Protein AF-A0A2D4G5D4-F1 (afdb_monomer_lite)

Radius of gyration: 73.38 Å; chains: 1; bounding box: 120×87×180 Å

Organism: Micrurus corallinus (NCBI:txid54390)

Foldseek 3Di:
DVVVVVVVVVVVVVVVVPLQQVVLCQAQVGSQPDDQVPTPSHGPPHADPVRHHRGHDPPGPHPHNVVVVVVVVVVVVVVVVVVVVVVVVVVVVVVVVVVVVVVVVVVVVVVVVVVVVVVVVVVVVVVVVVVVVVVVVVVQVPDPQNDPVSVVVVVVVVVPPPDPADPVRVVVVVVVVVVVVVVVVCPVVVVVVVVVVVVVVVVVVVVVVVVD

pLDDT: mean 86.68, std 10.84, range [51.28, 98.69]

Structure (mmCIF, N/CA/C/O backbone):
data_AF-A0A2D4G5D4-F1
#
_entry.id   AF-A0A2D4G5D4-F1
#
loop_
_atom_site.group_PDB
_atom_site.id
_atom_site.type_symbol
_atom_site.label_atom_id
_atom_site.label_alt_id
_atom_site.label_comp_id
_atom_site.label_asym_id
_atom_site.label_entity_id
_atom_site.label_seq_id
_atom_site.pdbx_PDB_ins_code
_atom_site.Cartn_x
_atom_site.Cartn_y
_atom_site.Cartn_z
_atom_site.occupancy
_atom_site.B_iso_or_equiv
_atom_site.auth_seq_id
_atom_site.auth_comp_id
_atom_site.auth_asym_id
_atom_site.auth_atom_id
_atom_site.pdbx_PDB_model_num
ATOM 1 N N . ALA A 1 1 ? 59.205 -3.766 -77.430 1.00 65.88 1 ALA A N 1
ATOM 2 C CA . ALA A 1 1 ? 58.739 -2.426 -77.004 1.00 65.88 1 ALA A CA 1
ATOM 3 C C . ALA A 1 1 ? 57.275 -2.145 -77.388 1.00 65.88 1 ALA A C 1
ATOM 5 O O . ALA A 1 1 ? 56.440 -2.067 -76.499 1.00 65.88 1 ALA A O 1
ATOM 6 N N . ALA A 1 2 ? 56.909 -2.080 -78.678 1.00 73.88 2 ALA A N 1
ATOM 7 C CA . ALA A 1 2 ? 55.562 -1.659 -79.115 1.00 73.88 2 ALA A CA 1
ATOM 8 C C . ALA A 1 2 ? 54.380 -2.520 -78.606 1.00 73.88 2 ALA A C 1
ATOM 10 O O . ALA A 1 2 ? 53.320 -1.985 -78.287 1.00 73.88 2 ALA A O 1
ATOM 11 N N . ALA A 1 3 ? 54.545 -3.842 -78.487 1.00 76.81 3 ALA A N 1
ATOM 12 C CA . ALA A 1 3 ? 53.500 -4.728 -77.956 1.00 76.81 3 ALA A CA 1
ATOM 13 C C . ALA A 1 3 ? 53.217 -4.495 -76.457 1.00 76.81 3 ALA A C 1
ATOM 15 O O . ALA A 1 3 ? 52.065 -4.543 -76.033 1.00 76.81 3 ALA A O 1
ATOM 16 N N . HIS A 1 4 ? 54.251 -4.165 -75.675 1.00 77.50 4 HIS A N 1
ATOM 17 C CA . HIS A 1 4 ? 54.110 -3.842 -74.251 1.00 77.50 4 HIS A CA 1
ATOM 18 C C . HIS A 1 4 ? 53.393 -2.496 -74.063 1.00 77.50 4 HIS A C 1
ATOM 20 O O . HIS A 1 4 ? 52.474 -2.405 -73.255 1.00 77.50 4 HIS A O 1
ATOM 26 N N . GLN A 1 5 ? 53.709 -1.496 -74.896 1.00 87.50 5 GLN A N 1
ATOM 27 C CA . GLN A 1 5 ? 53.005 -0.206 -74.924 1.00 87.50 5 GLN A CA 1
ATOM 28 C C . GLN A 1 5 ? 51.500 -0.376 -75.203 1.00 87.50 5 GLN A C 1
ATOM 30 O O . GLN A 1 5 ? 50.659 0.240 -74.555 1.00 87.50 5 GLN A O 1
ATOM 35 N N . ARG A 1 6 ? 51.141 -1.248 -76.157 1.00 85.69 6 ARG A N 1
ATOM 36 C CA . ARG A 1 6 ? 49.737 -1.547 -76.489 1.00 85.69 6 ARG A CA 1
ATOM 37 C C . ARG A 1 6 ? 49.006 -2.239 -75.338 1.00 85.69 6 ARG A C 1
ATOM 39 O O . ARG A 1 6 ? 47.849 -1.914 -75.085 1.00 85.69 6 ARG A O 1
ATOM 46 N N . SER A 1 7 ? 49.674 -3.158 -74.639 1.00 89.25 7 SER A N 1
ATOM 47 C CA . SER A 1 7 ? 49.110 -3.835 -73.466 1.00 89.25 7 SER A CA 1
ATOM 48 C C . SER A 1 7 ? 48.849 -2.857 -72.319 1.00 89.25 7 SER A C 1
ATOM 50 O O . SER A 1 7 ? 47.759 -2.865 -71.754 1.00 89.25 7 SER A O 1
ATOM 52 N N . LEU A 1 8 ? 49.802 -1.966 -72.026 1.00 88.00 8 LEU A N 1
ATOM 53 C CA . LEU A 1 8 ? 49.640 -0.923 -71.008 1.00 88.00 8 LEU A CA 1
ATOM 54 C C . LEU A 1 8 ? 48.495 0.032 -71.354 1.00 88.00 8 LEU A C 1
ATOM 56 O O . LEU A 1 8 ? 47.646 0.287 -70.509 1.00 88.00 8 LEU A O 1
ATOM 60 N N . ASN A 1 9 ? 48.389 0.465 -72.612 1.00 88.56 9 ASN A N 1
ATOM 61 C CA . ASN A 1 9 ? 47.279 1.312 -73.056 1.00 88.56 9 ASN A CA 1
ATOM 62 C C . ASN A 1 9 ? 45.913 0.614 -72.943 1.00 88.56 9 ASN A C 1
ATOM 64 O O . ASN A 1 9 ? 44.909 1.263 -72.662 1.00 88.56 9 ASN A O 1
ATOM 68 N N . ASN A 1 10 ? 45.849 -0.702 -73.166 1.00 89.12 10 ASN A N 1
ATOM 69 C CA . ASN A 1 10 ? 44.616 -1.474 -72.995 1.00 89.12 10 ASN A CA 1
ATOM 70 C C . ASN A 1 10 ? 44.231 -1.591 -71.511 1.00 89.12 10 ASN A C 1
ATOM 72 O O . ASN A 1 10 ? 43.066 -1.428 -71.161 1.00 89.12 10 ASN A O 1
ATOM 76 N N . ILE A 1 11 ? 45.210 -1.829 -70.634 1.00 84.81 11 ILE A N 1
ATOM 77 C CA . ILE A 1 11 ? 44.991 -1.867 -69.184 1.00 84.81 11 ILE A CA 1
ATOM 78 C C . ILE A 1 11 ? 44.553 -0.493 -68.677 1.00 84.81 11 ILE A C 1
ATOM 80 O O . ILE A 1 11 ? 43.547 -0.426 -67.983 1.00 84.81 11 ILE A O 1
ATOM 84 N N . GLN A 1 12 ? 45.220 0.588 -69.089 1.00 82.31 12 GLN A N 1
ATOM 85 C CA . GLN A 1 12 ? 44.845 1.954 -68.721 1.00 82.31 12 GLN A CA 1
ATOM 86 C C . GLN A 1 12 ? 43.391 2.246 -69.101 1.00 82.31 12 GLN A C 1
ATOM 88 O O . GLN A 1 12 ? 42.608 2.618 -68.242 1.00 82.31 12 GLN A O 1
ATOM 93 N N . ARG A 1 13 ? 42.972 1.938 -70.338 1.00 80.38 13 ARG A N 1
ATOM 94 C CA . ARG A 1 13 ? 41.569 2.111 -70.761 1.00 80.38 13 ARG A CA 1
ATOM 95 C C . ARG A 1 13 ? 40.581 1.283 -69.943 1.00 80.38 13 ARG A C 1
ATOM 97 O O . ARG A 1 13 ? 39.467 1.734 -69.704 1.00 80.38 13 ARG A O 1
ATOM 104 N N . LYS A 1 14 ? 40.952 0.062 -69.547 1.00 80.75 14 LYS A N 1
ATOM 105 C CA . LYS A 1 14 ? 40.109 -0.785 -68.690 1.00 80.75 14 LYS A CA 1
ATOM 106 C C . LYS A 1 14 ? 40.023 -0.239 -67.266 1.00 80.75 14 LYS A C 1
ATOM 108 O O . LYS A 1 14 ? 38.956 -0.322 -66.675 1.00 80.75 14 LYS A O 1
ATOM 113 N N . VAL A 1 15 ? 41.109 0.323 -66.741 1.00 76.19 15 VAL A N 1
ATOM 114 C CA . VAL A 1 15 ? 41.151 0.980 -65.428 1.00 76.19 15 VAL A CA 1
ATOM 115 C C . VAL A 1 15 ? 40.354 2.283 -65.453 1.00 76.19 15 VAL A C 1
ATOM 117 O O . VAL A 1 15 ? 39.517 2.478 -64.584 1.00 76.19 15 VAL A O 1
ATOM 120 N N . ASP A 1 16 ? 40.499 3.105 -66.490 1.00 70.06 16 ASP A N 1
ATOM 121 C CA . ASP A 1 16 ? 39.704 4.326 -66.679 1.00 70.06 16 ASP A CA 1
ATOM 122 C C . ASP A 1 16 ? 38.206 4.006 -66.864 1.00 70.06 16 ASP A C 1
ATOM 124 O O . ASP A 1 16 ? 37.331 4.780 -66.474 1.00 70.06 16 ASP A O 1
ATOM 128 N N . ALA A 1 17 ? 37.887 2.840 -67.443 1.00 70.62 17 ALA A N 1
ATOM 129 C CA . ALA A 1 17 ? 36.517 2.342 -67.555 1.00 70.62 17 ALA A CA 1
ATOM 130 C C . ALA A 1 17 ? 35.944 1.835 -66.217 1.00 70.62 17 ALA A C 1
ATOM 132 O O . ALA A 1 17 ? 34.720 1.812 -66.051 1.00 70.62 17 ALA A O 1
ATOM 133 N N . LEU A 1 18 ? 36.792 1.456 -65.251 1.00 71.00 18 LEU A N 1
ATOM 134 C CA . LEU A 1 18 ? 36.372 1.162 -63.882 1.00 71.00 18 LEU A CA 1
ATOM 135 C C . LEU A 1 18 ? 36.101 2.488 -63.166 1.00 71.00 18 LEU A C 1
ATOM 137 O O . LEU A 1 18 ? 36.974 3.084 -62.544 1.00 71.00 18 LEU A O 1
ATOM 141 N N . ARG A 1 19 ? 34.852 2.954 -63.239 1.00 69.50 19 ARG A N 1
ATOM 142 C CA . ARG A 1 19 ? 34.378 4.151 -62.527 1.00 69.50 19 ARG A CA 1
ATOM 143 C C . ARG A 1 19 ? 34.302 3.911 -61.014 1.00 69.50 19 ARG A C 1
ATOM 145 O O . ARG A 1 19 ? 33.223 3.714 -60.453 1.00 69.50 19 ARG A O 1
ATOM 152 N N . LEU A 1 20 ? 35.460 3.910 -60.354 1.00 77.50 20 LEU A N 1
ATOM 153 C CA . LEU A 1 20 ? 35.595 3.750 -58.902 1.00 77.50 20 LEU A CA 1
ATOM 154 C C . LEU A 1 20 ? 34.998 4.930 -58.125 1.00 77.50 20 LEU A C 1
ATOM 156 O O . LEU A 1 20 ? 34.580 4.747 -56.985 1.00 77.50 20 LEU A O 1
ATOM 160 N N . ASN A 1 21 ? 34.874 6.099 -58.756 1.00 83.94 21 ASN A N 1
ATOM 161 C CA . ASN A 1 21 ? 34.270 7.291 -58.166 1.00 83.94 21 ASN A CA 1
ATOM 162 C C . ASN A 1 21 ? 32.804 7.085 -57.742 1.00 83.94 21 ASN A C 1
ATOM 164 O O . ASN A 1 21 ? 32.414 7.452 -56.640 1.00 83.94 21 ASN A O 1
ATOM 168 N N . ASN A 1 22 ? 31.991 6.418 -58.566 1.00 87.12 22 ASN A N 1
ATOM 169 C CA . ASN A 1 22 ? 30.595 6.116 -58.238 1.00 87.12 22 ASN A CA 1
ATOM 170 C C . ASN A 1 22 ? 30.500 5.150 -57.046 1.00 87.12 22 ASN A C 1
ATOM 172 O O . ASN A 1 22 ? 29.671 5.320 -56.153 1.00 87.12 22 ASN A O 1
ATOM 176 N N . ILE A 1 23 ? 31.389 4.156 -57.008 1.00 87.88 23 ILE A N 1
ATOM 177 C CA . ILE A 1 23 ? 31.454 3.192 -55.908 1.00 87.88 23 ILE A CA 1
ATOM 178 C C . ILE A 1 23 ? 31.902 3.894 -54.619 1.00 87.88 23 ILE A C 1
ATOM 180 O O . ILE A 1 23 ? 31.247 3.731 -53.594 1.00 87.88 23 ILE A O 1
ATOM 184 N N . ASN A 1 24 ? 32.944 4.728 -54.665 1.00 89.75 24 ASN A N 1
ATOM 185 C CA . ASN A 1 24 ? 33.381 5.537 -53.523 1.00 89.75 24 ASN A CA 1
ATOM 186 C C . ASN A 1 24 ? 32.264 6.461 -53.025 1.00 89.75 24 ASN A C 1
ATOM 188 O O . ASN A 1 24 ? 31.994 6.495 -51.824 1.00 89.75 24 ASN A O 1
ATOM 192 N N . GLN A 1 25 ? 31.539 7.122 -53.929 1.00 91.31 25 GLN A N 1
ATOM 193 C CA . GLN A 1 25 ? 30.428 7.997 -53.560 1.00 91.31 25 GLN A CA 1
ATOM 194 C C . GLN A 1 25 ? 29.325 7.215 -52.843 1.00 91.31 25 GLN A C 1
ATOM 196 O O . GLN A 1 25 ? 28.797 7.667 -51.831 1.00 91.31 25 GLN A O 1
ATOM 201 N N . LYS A 1 26 ? 28.996 6.014 -53.332 1.00 92.56 26 LYS A N 1
ATOM 202 C CA . LYS A 1 26 ? 27.979 5.149 -52.719 1.00 92.56 26 LYS A CA 1
ATOM 203 C C . LYS A 1 26 ? 28.424 4.543 -51.391 1.00 92.56 26 LYS A C 1
ATOM 205 O O . LYS A 1 26 ? 27.576 4.339 -50.530 1.00 92.56 26 LYS A O 1
ATOM 210 N N . ILE A 1 27 ? 29.705 4.220 -51.219 1.00 93.19 27 ILE A N 1
ATOM 211 C CA . ILE A 1 27 ? 30.205 3.500 -50.038 1.00 93.19 27 ILE A CA 1
ATOM 212 C C . ILE A 1 27 ? 30.746 4.453 -48.973 1.00 93.19 27 ILE A C 1
ATOM 214 O O . ILE A 1 27 ? 30.324 4.364 -47.823 1.00 93.19 27 ILE A O 1
ATOM 218 N N . CYS A 1 28 ? 31.635 5.369 -49.346 1.00 93.12 28 CYS A N 1
ATOM 219 C CA . CYS A 1 28 ? 32.290 6.317 -48.446 1.00 93.12 28 CYS A CA 1
ATOM 220 C C . CYS A 1 28 ? 31.536 7.651 -48.354 1.00 93.12 28 CYS A C 1
ATOM 222 O O . CYS A 1 28 ? 31.548 8.277 -47.301 1.00 93.12 28 CYS A O 1
ATOM 224 N N . GLY A 1 29 ? 30.828 8.067 -49.411 1.00 93.38 29 GLY A N 1
ATOM 225 C CA . GLY A 1 29 ? 30.084 9.337 -49.441 1.00 93.38 29 GLY A CA 1
ATOM 226 C C . GLY A 1 29 ? 30.807 10.488 -50.144 1.00 93.38 29 GLY A C 1
ATOM 227 O O . GLY A 1 29 ? 30.309 11.609 -50.110 1.00 93.38 29 GLY A O 1
ATOM 228 N N . GLY A 1 30 ? 31.947 10.219 -50.786 1.00 90.38 30 GLY A N 1
ATOM 229 C CA . GLY A 1 30 ? 32.707 11.182 -51.587 1.00 90.38 30 GLY A CA 1
ATOM 230 C C . GLY A 1 30 ? 33.230 10.554 -52.878 1.00 90.38 30 GLY A C 1
ATOM 231 O O . GLY A 1 30 ? 33.263 9.328 -53.000 1.00 90.38 30 GLY A O 1
ATOM 232 N N . SER A 1 31 ? 33.630 11.389 -53.836 1.00 85.88 31 SER A N 1
ATOM 233 C CA . SER A 1 31 ? 34.104 10.935 -55.148 1.00 85.88 31 SER A CA 1
ATOM 234 C C . SER A 1 31 ? 35.405 10.123 -55.030 1.00 85.88 31 SER A C 1
ATOM 236 O O . SER A 1 31 ? 35.589 9.124 -55.730 1.00 85.88 31 SER A O 1
ATOM 238 N N . GLY A 1 32 ? 36.275 10.497 -54.083 1.00 81.88 32 GLY A N 1
ATOM 239 C CA . GLY A 1 32 ? 37.601 9.907 -53.913 1.00 81.88 32 GLY A CA 1
ATOM 240 C C . GLY A 1 32 ? 38.538 10.231 -55.079 1.00 81.88 32 GLY A C 1
ATOM 241 O O . GLY A 1 32 ? 39.478 9.475 -55.319 1.00 81.88 32 GLY A O 1
ATOM 242 N N . GLU A 1 33 ? 38.232 11.292 -55.831 1.00 81.75 33 GLU A N 1
ATOM 243 C CA . GLU A 1 33 ? 39.098 11.863 -56.867 1.00 81.75 33 GLU A CA 1
ATOM 244 C C . GLU A 1 33 ? 40.072 12.890 -56.269 1.00 81.75 33 GLU A C 1
ATOM 246 O O . GLU A 1 33 ? 41.129 13.145 -56.843 1.00 81.75 33 GLU A O 1
ATOM 251 N N . GLU A 1 34 ? 39.740 13.449 -55.103 1.00 84.31 34 GLU A N 1
ATOM 252 C CA . GLU A 1 34 ? 40.608 14.341 -54.343 1.00 84.31 34 GLU A CA 1
ATOM 253 C C . GLU A 1 34 ? 41.774 13.574 -53.692 1.00 84.31 34 GLU A C 1
ATOM 255 O O . GLU A 1 34 ? 41.693 12.370 -53.420 1.00 84.31 34 GLU A O 1
ATOM 260 N N . ALA A 1 35 ? 42.871 14.279 -53.393 1.00 85.62 35 ALA A N 1
ATOM 261 C CA . ALA A 1 35 ? 43.933 13.710 -52.571 1.00 85.62 35 ALA A CA 1
ATOM 262 C C . ALA A 1 35 ? 43.364 13.303 -51.201 1.00 85.62 35 ALA A C 1
ATOM 264 O O . ALA A 1 35 ? 42.515 13.994 -50.642 1.00 85.62 35 ALA A O 1
ATOM 265 N N . CYS A 1 36 ? 43.836 12.194 -50.628 1.00 85.44 36 CYS A N 1
ATOM 266 C CA . CYS A 1 36 ? 43.258 11.653 -49.390 1.00 85.44 36 CYS A CA 1
ATOM 267 C C . CYS A 1 36 ? 43.314 12.613 -48.190 1.00 85.44 36 CYS A C 1
ATOM 269 O O . CYS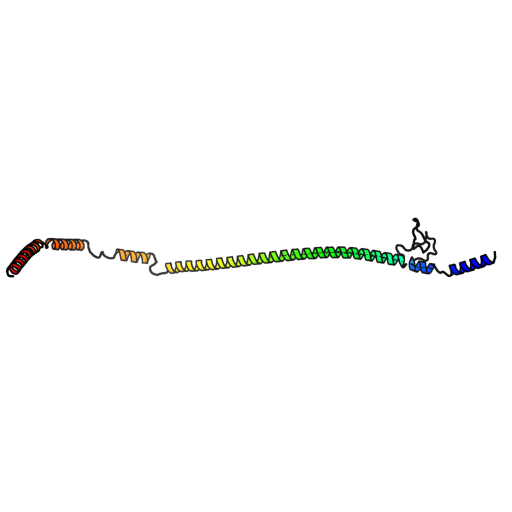 A 1 36 ? 42.511 12.476 -47.274 1.00 85.44 36 CYS A O 1
ATOM 271 N N . GLU A 1 37 ? 44.241 13.570 -48.208 1.00 84.00 37 GLU A N 1
ATOM 272 C CA . GLU A 1 37 ? 44.378 14.635 -47.208 1.00 84.00 37 GLU A CA 1
ATOM 273 C C . GLU A 1 37 ? 43.256 15.686 -47.316 1.00 84.00 37 GLU A C 1
ATOM 275 O O . GLU A 1 37 ? 42.871 16.288 -46.317 1.00 84.00 37 GLU A O 1
ATOM 280 N N . GLU A 1 38 ? 42.706 15.876 -48.517 1.00 84.31 38 GLU A N 1
ATOM 281 C CA . GLU A 1 38 ? 41.653 16.847 -48.841 1.00 84.31 38 GLU A CA 1
ATOM 282 C C . GLU A 1 38 ? 40.256 16.196 -48.881 1.00 84.31 38 GLU A C 1
ATOM 284 O O . GLU A 1 38 ? 39.238 16.858 -48.668 1.00 84.31 38 GLU A O 1
ATOM 289 N N . ALA A 1 39 ? 40.193 14.882 -49.120 1.00 87.75 39 ALA A N 1
ATOM 290 C CA . ALA A 1 39 ? 38.958 14.112 -49.195 1.00 87.75 39 ALA A CA 1
ATOM 291 C C . ALA A 1 39 ? 38.319 13.917 -47.805 1.00 87.75 39 ALA A C 1
ATOM 293 O O . ALA A 1 39 ? 38.641 12.979 -47.070 1.00 87.75 39 ALA A O 1
ATOM 294 N N . SER A 1 40 ? 37.331 14.750 -47.464 1.00 88.75 40 SER A N 1
ATOM 295 C CA . SER A 1 40 ? 36.615 14.697 -46.174 1.00 88.75 40 SER A CA 1
ATOM 296 C C . SER A 1 40 ? 36.016 13.320 -45.853 1.00 88.75 40 SER A C 1
ATOM 298 O O . SER A 1 40 ? 36.112 12.856 -44.719 1.00 88.75 40 SER A O 1
ATOM 300 N N . CYS A 1 41 ? 35.464 12.638 -46.861 1.00 92.06 41 CYS A N 1
ATOM 301 C CA . CYS A 1 41 ? 34.913 11.284 -46.749 1.00 92.06 41 CYS A CA 1
ATOM 302 C C . CYS A 1 41 ? 35.886 10.179 -47.190 1.00 92.06 41 CYS A C 1
ATOM 304 O O . CYS A 1 41 ? 35.495 9.012 -47.235 1.00 92.06 41 CYS A O 1
ATOM 306 N N . GLY A 1 42 ? 37.126 10.518 -47.545 1.00 91.19 42 GLY A N 1
ATOM 307 C CA . GLY A 1 42 ? 38.124 9.562 -48.016 1.00 91.19 42 GLY A CA 1
ATOM 308 C C . GLY A 1 42 ? 37.703 8.786 -49.269 1.00 91.19 42 GLY A C 1
ATOM 309 O O . GLY A 1 42 ? 37.021 9.305 -50.152 1.00 91.19 42 GLY A O 1
ATOM 310 N N . GLY A 1 43 ? 38.117 7.521 -49.351 1.00 88.19 43 GLY A N 1
ATOM 311 C CA . GLY A 1 43 ? 37.894 6.664 -50.516 1.00 88.19 43 GLY A CA 1
ATOM 312 C C . GLY A 1 43 ? 38.500 5.269 -50.349 1.00 88.19 43 GLY A C 1
ATOM 313 O O . GLY A 1 43 ? 39.235 5.006 -49.400 1.00 88.19 43 GLY A O 1
ATOM 314 N N . ALA A 1 44 ? 38.226 4.355 -51.285 1.00 81.75 44 ALA A N 1
ATOM 315 C CA . ALA A 1 44 ? 38.635 2.947 -51.183 1.00 81.75 44 ALA A CA 1
ATOM 316 C C . ALA A 1 44 ? 40.148 2.715 -50.967 1.00 81.75 44 ALA A C 1
ATOM 318 O O . ALA A 1 44 ? 40.529 1.709 -50.358 1.00 81.75 44 ALA A O 1
ATOM 319 N N . SER A 1 45 ? 40.988 3.639 -51.448 1.00 79.81 45 SER A N 1
ATOM 320 C CA . SER A 1 45 ? 42.453 3.594 -51.331 1.00 79.81 45 SER A CA 1
ATOM 321 C C . SER A 1 45 ? 43.019 4.568 -50.295 1.00 79.81 45 SER A C 1
ATOM 323 O O . SER A 1 45 ? 44.232 4.585 -50.090 1.00 79.81 45 SER A O 1
ATOM 325 N N . CYS A 1 46 ? 42.175 5.374 -49.648 1.00 88.00 46 CYS A N 1
ATOM 326 C CA . CYS A 1 46 ? 42.643 6.373 -48.703 1.00 88.00 46 CYS A CA 1
ATOM 327 C C . CYS A 1 46 ? 42.974 5.768 -47.351 1.00 88.00 46 CYS A C 1
ATOM 329 O O . CYS A 1 46 ? 42.312 4.846 -46.866 1.00 88.00 46 CYS A O 1
ATOM 331 N N . LYS A 1 47 ? 44.021 6.319 -46.744 1.00 88.56 47 LYS A N 1
ATOM 332 C CA . LYS A 1 47 ? 44.426 6.018 -45.382 1.00 88.56 47 LYS A CA 1
ATOM 333 C C . LYS A 1 47 ? 44.559 7.308 -44.594 1.00 88.56 47 LYS A C 1
ATOM 335 O O . LYS A 1 47 ? 44.951 8.324 -45.159 1.00 88.56 47 LYS A O 1
ATOM 340 N N . ASP A 1 48 ? 44.223 7.247 -43.318 1.00 84.12 48 ASP A N 1
ATOM 341 C CA . ASP A 1 48 ? 44.471 8.336 -42.386 1.00 84.12 48 ASP A CA 1
ATOM 342 C C . ASP A 1 48 ? 45.951 8.383 -41.962 1.00 84.12 48 ASP A C 1
ATOM 344 O O . ASP A 1 48 ? 46.771 7.543 -42.348 1.00 84.12 48 ASP A O 1
ATOM 348 N N . SER A 1 49 ? 46.294 9.368 -41.132 1.00 83.00 49 SER A N 1
ATOM 349 C CA . SER A 1 49 ? 47.641 9.558 -40.583 1.00 83.00 49 SER A CA 1
ATOM 350 C C . SER A 1 49 ? 48.134 8.395 -39.711 1.00 83.00 49 SER A C 1
ATOM 352 O O . SER A 1 49 ? 49.336 8.277 -39.479 1.00 83.00 49 SER A O 1
ATOM 354 N N . SER A 1 50 ? 47.238 7.512 -39.257 1.00 86.06 50 SER A N 1
ATOM 355 C CA . SER A 1 50 ? 47.572 6.282 -38.528 1.00 86.06 50 SER A CA 1
ATOM 356 C C . SER A 1 50 ? 47.742 5.064 -39.448 1.00 86.06 50 SER A C 1
ATOM 358 O O . SER A 1 50 ? 48.045 3.964 -38.985 1.00 86.06 50 SER A O 1
ATOM 360 N N . GLY A 1 51 ? 47.566 5.244 -40.761 1.00 86.06 51 GLY A N 1
ATOM 361 C CA . GLY A 1 51 ? 47.652 4.187 -41.763 1.00 86.06 51 GLY A CA 1
ATOM 362 C C . GLY A 1 51 ? 46.399 3.308 -41.859 1.00 86.06 51 GLY A C 1
ATOM 363 O O . GLY A 1 51 ? 46.419 2.313 -42.597 1.00 86.06 51 GLY A O 1
ATOM 364 N N . GLN A 1 52 ? 45.318 3.654 -41.153 1.00 87.81 52 GLN A N 1
ATOM 365 C CA . GLN A 1 52 ? 44.030 2.961 -41.225 1.00 87.81 52 GLN A CA 1
ATOM 366 C C . GLN A 1 52 ? 43.225 3.453 -42.423 1.00 87.81 52 GLN A C 1
ATOM 368 O O . GLN A 1 52 ? 43.406 4.575 -42.877 1.00 87.81 52 GLN A O 1
ATOM 373 N N . ARG A 1 53 ? 42.343 2.609 -42.972 1.00 89.00 53 ARG A N 1
ATOM 374 C CA . ARG A 1 53 ? 41.523 2.995 -44.131 1.00 89.00 53 ARG A CA 1
ATOM 375 C C . ARG A 1 53 ? 40.591 4.154 -43.767 1.00 89.00 53 ARG A C 1
ATOM 377 O O . ARG A 1 53 ? 39.803 4.024 -42.837 1.00 89.00 53 ARG A O 1
ATOM 384 N N . HIS A 1 54 ? 40.627 5.222 -44.560 1.00 90.75 54 HIS A N 1
ATOM 385 C CA . HIS A 1 54 ? 39.760 6.391 -44.415 1.00 90.75 54 HIS A CA 1
ATOM 386 C C . HIS A 1 54 ? 38.640 6.348 -45.460 1.00 90.75 54 HIS A C 1
ATOM 388 O O . HIS A 1 54 ? 38.882 6.537 -46.652 1.00 90.75 54 HIS A O 1
ATOM 394 N N . CYS A 1 55 ? 37.422 6.036 -45.020 1.00 92.25 55 CYS A N 1
ATOM 395 C CA . CYS A 1 55 ? 36.227 5.943 -45.860 1.00 92.25 55 CYS A CA 1
ATOM 396 C C . CYS A 1 55 ? 34.987 6.255 -45.012 1.00 92.25 55 CYS A C 1
ATOM 398 O O . CYS A 1 55 ? 34.597 5.476 -44.142 1.00 92.25 55 CYS A O 1
ATOM 400 N N . GLY A 1 56 ? 34.361 7.396 -45.279 1.00 91.56 56 GLY A N 1
ATOM 401 C CA . GLY A 1 56 ? 33.287 7.963 -44.476 1.00 91.56 56 GLY A CA 1
ATOM 402 C C . GLY A 1 56 ? 33.788 8.954 -43.430 1.00 91.56 56 GLY A C 1
ATOM 403 O O . GLY A 1 56 ? 34.871 9.517 -43.544 1.00 91.56 56 GLY A O 1
ATOM 404 N N . GLY A 1 57 ? 32.952 9.196 -42.426 1.00 87.94 57 GLY A N 1
ATOM 405 C CA . GLY A 1 57 ? 33.177 10.210 -41.402 1.00 87.94 57 GLY A CA 1
ATOM 406 C C . GLY A 1 57 ? 31.903 11.002 -41.099 1.00 87.94 57 GLY A C 1
ATOM 407 O O . GLY A 1 57 ? 30.854 10.762 -41.713 1.00 87.94 57 GLY A O 1
ATOM 408 N N . PRO A 1 58 ? 31.957 11.936 -40.135 1.00 88.38 58 PRO A N 1
ATOM 409 C CA . PRO A 1 58 ? 30.840 12.822 -39.834 1.00 88.38 58 PRO A CA 1
ATOM 410 C C . PRO A 1 58 ? 30.396 13.601 -41.081 1.00 88.38 58 PRO A C 1
ATOM 412 O O . PRO A 1 58 ? 31.205 14.240 -41.742 1.00 88.38 58 PRO A O 1
ATOM 415 N N . GLY A 1 59 ? 29.102 13.551 -41.405 1.00 90.19 59 GLY A N 1
ATOM 416 C CA . GLY A 1 59 ? 28.527 14.262 -42.557 1.00 90.19 59 GLY A CA 1
ATOM 417 C C . GLY A 1 59 ? 28.559 13.497 -43.886 1.00 90.19 59 GLY A C 1
ATOM 418 O O . GLY A 1 59 ? 27.893 13.912 -44.830 1.00 90.19 59 GLY A O 1
ATOM 419 N N . CYS A 1 60 ? 29.244 12.355 -43.958 1.00 94.12 60 CYS A N 1
ATOM 420 C CA . CYS A 1 60 ? 29.282 11.525 -45.159 1.00 94.12 60 CYS A CA 1
ATOM 421 C C . CYS A 1 60 ? 28.010 10.678 -45.312 1.00 94.12 60 CYS A C 1
ATOM 423 O O . CYS A 1 60 ? 27.532 10.063 -44.357 1.00 94.12 60 CYS A O 1
ATOM 425 N N . THR A 1 61 ? 27.480 10.603 -46.532 1.00 95.00 61 THR A N 1
ATOM 426 C CA . THR A 1 61 ? 26.210 9.923 -46.861 1.00 95.00 61 THR A CA 1
ATOM 427 C C . THR A 1 61 ? 26.403 8.581 -47.571 1.00 95.00 61 THR A C 1
ATOM 429 O O . THR A 1 61 ? 25.470 8.035 -48.157 1.00 95.00 61 THR A O 1
ATOM 432 N N . GLY A 1 62 ? 27.621 8.035 -47.528 1.00 94.31 62 GLY A N 1
ATOM 433 C CA . GLY A 1 62 ? 27.913 6.702 -48.042 1.00 94.31 62 GLY A CA 1
ATOM 434 C C . GLY A 1 62 ? 27.302 5.594 -47.180 1.00 94.31 62 GLY A C 1
ATOM 435 O O . GLY A 1 62 ? 27.023 5.780 -45.994 1.00 94.31 62 GLY A O 1
ATOM 436 N N . ALA A 1 63 ? 27.143 4.409 -47.764 1.00 95.75 63 ALA A N 1
ATOM 437 C CA . ALA A 1 63 ? 26.597 3.238 -47.090 1.00 95.75 63 ALA A CA 1
ATOM 438 C C . ALA A 1 63 ? 27.363 2.887 -45.803 1.00 95.75 63 ALA A C 1
ATOM 440 O O . ALA A 1 63 ? 26.737 2.618 -44.783 1.00 95.75 63 ALA A O 1
ATOM 441 N N . LEU A 1 64 ? 28.702 2.947 -45.813 1.00 93.56 64 LEU A N 1
ATOM 442 C CA . LEU A 1 64 ? 29.523 2.604 -44.650 1.00 93.56 64 LEU A CA 1
ATOM 443 C C . LEU A 1 64 ? 29.289 3.546 -43.449 1.00 93.56 64 LEU A C 1
ATOM 445 O O . LEU A 1 64 ? 28.889 3.046 -42.392 1.00 93.56 64 LEU A O 1
ATOM 449 N N . PRO A 1 65 ? 29.480 4.881 -43.556 1.00 93.56 65 PRO A N 1
ATOM 450 C CA . PRO A 1 65 ? 29.242 5.783 -42.428 1.00 93.56 65 PRO A CA 1
ATOM 451 C C . PRO A 1 65 ? 27.778 5.783 -41.970 1.00 93.56 65 PRO A C 1
ATOM 453 O O . PRO A 1 65 ? 27.516 5.874 -40.770 1.00 93.56 65 PRO A O 1
ATOM 456 N N . MET A 1 66 ? 26.815 5.622 -42.887 1.00 96.19 66 MET A N 1
ATOM 457 C CA . MET A 1 66 ? 25.399 5.524 -42.523 1.00 96.19 66 MET A CA 1
ATOM 458 C C . MET A 1 66 ? 25.082 4.248 -41.735 1.00 96.19 66 MET A C 1
ATOM 460 O O . MET A 1 66 ? 24.404 4.329 -40.710 1.00 96.19 66 MET A O 1
ATOM 464 N N . SER A 1 67 ? 25.585 3.086 -42.162 1.00 96.12 67 SER A N 1
ATOM 465 C CA . SER A 1 67 ? 25.390 1.820 -41.445 1.00 96.12 67 SER A CA 1
ATOM 466 C C . SER A 1 67 ? 26.046 1.835 -40.065 1.00 96.12 67 SER A C 1
ATOM 468 O O . SER A 1 67 ? 25.430 1.386 -39.102 1.00 96.12 67 SER A O 1
ATOM 470 N N . LEU A 1 68 ? 27.250 2.402 -39.938 1.00 94.00 68 LEU A N 1
ATOM 471 C CA . LEU A 1 68 ? 27.921 2.553 -38.642 1.00 94.00 68 LEU A CA 1
ATOM 472 C C . LEU A 1 68 ? 27.146 3.485 -37.705 1.00 94.00 68 LEU A C 1
ATOM 474 O O . LEU A 1 68 ? 26.948 3.154 -36.536 1.00 94.00 68 LEU A O 1
ATOM 478 N N . LYS A 1 69 ? 26.645 4.615 -38.220 1.00 95.25 69 LYS A N 1
ATOM 479 C CA . LYS A 1 69 ? 25.788 5.524 -37.449 1.00 95.25 69 LYS A CA 1
ATOM 480 C C . LYS A 1 69 ? 24.515 4.821 -36.979 1.00 95.25 69 LYS A C 1
ATOM 482 O O . LYS A 1 69 ? 24.168 4.931 -35.808 1.00 95.25 69 LYS A O 1
ATOM 487 N N . ALA A 1 70 ? 23.845 4.084 -37.867 1.00 96.81 70 ALA A N 1
ATOM 488 C CA . ALA A 1 70 ? 22.636 3.336 -37.532 1.00 96.81 70 ALA A CA 1
ATOM 489 C C . ALA A 1 70 ? 22.901 2.260 -36.467 1.00 96.81 70 ALA A C 1
ATOM 491 O O . ALA A 1 70 ? 22.129 2.151 -35.517 1.00 96.81 70 ALA A O 1
ATOM 492 N N . LEU A 1 71 ? 24.009 1.519 -36.580 1.00 96.94 71 LEU A N 1
ATOM 493 C CA . LEU A 1 71 ? 24.419 0.520 -35.592 1.00 96.94 71 LEU A CA 1
ATOM 494 C C . LEU A 1 71 ? 24.669 1.154 -34.220 1.00 96.94 71 LEU A C 1
ATOM 496 O O . LEU A 1 71 ? 24.113 0.693 -33.226 1.00 96.94 71 LEU A O 1
ATOM 500 N N . HIS A 1 72 ? 25.450 2.234 -34.167 1.00 96.50 72 HIS A N 1
ATOM 501 C CA . HIS A 1 72 ? 25.737 2.935 -32.917 1.00 96.50 72 HIS A CA 1
ATOM 502 C C . HIS A 1 72 ? 24.460 3.506 -32.279 1.00 96.50 72 HIS A C 1
ATOM 504 O O . HIS A 1 72 ? 24.244 3.373 -31.075 1.00 96.50 72 HIS A O 1
ATOM 510 N N . SER A 1 73 ? 23.567 4.093 -33.084 1.00 97.69 73 SER A N 1
ATOM 511 C CA . SER A 1 73 ? 22.257 4.547 -32.61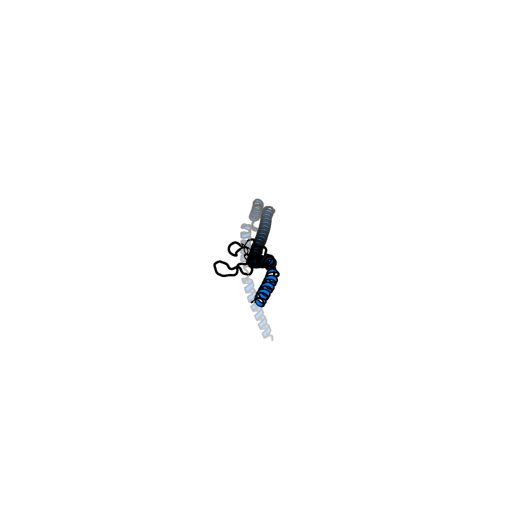1 1.00 97.69 73 SER A CA 1
ATOM 512 C C . SER A 1 73 ? 21.410 3.396 -32.062 1.00 97.69 73 SER A C 1
ATOM 514 O O . SER A 1 73 ? 20.828 3.544 -30.991 1.00 97.69 73 SER A O 1
ATOM 516 N N . ALA A 1 74 ? 21.364 2.250 -32.747 1.00 98.38 74 ALA A N 1
ATOM 517 C CA . ALA A 1 74 ? 20.619 1.079 -32.289 1.00 98.38 74 ALA A CA 1
ATOM 518 C C . ALA A 1 74 ? 21.174 0.522 -30.968 1.00 98.38 74 ALA A C 1
ATOM 520 O O . ALA A 1 74 ? 20.399 0.183 -30.074 1.00 98.38 74 ALA A O 1
ATOM 521 N N . GLN A 1 75 ? 22.499 0.477 -30.812 1.00 98.31 75 GLN A N 1
ATOM 522 C CA . GLN A 1 75 ? 23.154 0.051 -29.572 1.00 98.31 75 GLN A CA 1
ATOM 523 C C . GLN A 1 75 ? 22.834 0.994 -28.407 1.00 98.31 75 GLN A C 1
ATOM 525 O O . GLN A 1 75 ? 22.441 0.528 -27.340 1.00 98.31 75 GLN A O 1
ATOM 530 N N . ASN A 1 76 ? 22.922 2.309 -28.627 1.00 98.31 76 ASN A N 1
ATOM 531 C CA . ASN A 1 76 ? 22.595 3.303 -27.605 1.00 98.31 76 ASN A CA 1
ATOM 532 C C . ASN A 1 76 ? 21.120 3.205 -27.173 1.00 98.31 76 ASN A C 1
ATOM 534 O O . ASN A 1 76 ? 20.823 3.139 -25.984 1.00 98.31 76 ASN A O 1
ATOM 538 N N . ILE A 1 77 ? 20.193 3.107 -28.134 1.00 98.25 77 ILE A N 1
ATOM 539 C CA . ILE A 1 77 ? 18.762 2.929 -27.838 1.00 98.25 77 ILE A CA 1
ATOM 540 C C . ILE A 1 77 ? 18.519 1.625 -27.072 1.00 98.25 77 ILE A C 1
ATOM 542 O O . ILE A 1 77 ? 17.742 1.617 -26.123 1.00 98.25 77 ILE A O 1
ATOM 546 N N . SER A 1 78 ? 19.194 0.535 -27.443 1.00 98.12 78 SER A N 1
ATOM 547 C CA . SER A 1 78 ? 19.049 -0.753 -26.752 1.00 98.12 78 SER A CA 1
ATOM 548 C C . SER A 1 78 ? 19.488 -0.657 -25.289 1.00 98.12 78 SER A C 1
ATOM 550 O O . SER A 1 78 ? 18.768 -1.110 -24.403 1.00 98.12 78 SER A O 1
ATOM 552 N N . GLN A 1 79 ? 20.618 0.003 -25.020 1.00 98.19 79 GLN A N 1
ATOM 553 C CA . GLN A 1 79 ? 21.114 0.214 -23.659 1.00 98.19 79 GLN A CA 1
ATOM 554 C C . GLN A 1 79 ? 20.195 1.135 -22.837 1.00 98.19 79 GLN A C 1
ATOM 556 O O . GLN A 1 79 ? 19.950 0.893 -21.650 1.00 98.19 79 GLN A O 1
ATOM 561 N N . GLN A 1 80 ? 19.651 2.184 -23.462 1.00 98.19 80 GLN A N 1
ATOM 562 C CA . GLN A 1 80 ? 18.662 3.052 -22.824 1.00 98.19 80 GLN A CA 1
ATOM 563 C C . GLN A 1 80 ? 17.383 2.283 -22.488 1.00 98.19 80 GLN A C 1
ATOM 565 O O . GLN A 1 80 ? 16.881 2.409 -21.374 1.00 98.19 80 GLN A O 1
ATOM 570 N N . LEU A 1 81 ? 16.894 1.444 -23.405 1.00 98.50 81 LEU A N 1
ATOM 571 C CA . LEU A 1 81 ? 15.698 0.634 -23.194 1.00 98.50 81 LEU A CA 1
ATOM 572 C C . LEU A 1 81 ? 15.881 -0.359 -22.043 1.00 98.50 81 LEU A C 1
ATOM 574 O O . LEU A 1 81 ? 14.991 -0.483 -21.206 1.00 98.50 81 LEU A O 1
ATOM 578 N N . GLU A 1 82 ? 17.036 -1.020 -21.960 1.00 98.25 82 GLU A N 1
ATOM 579 C CA . GLU A 1 82 ? 17.374 -1.910 -20.844 1.00 98.25 82 GLU A CA 1
ATOM 580 C C . GLU A 1 82 ? 17.387 -1.153 -19.507 1.00 98.25 82 GLU A C 1
ATOM 582 O O . GLU A 1 82 ? 16.792 -1.590 -18.519 1.00 98.25 82 GLU A O 1
ATOM 587 N N . THR A 1 83 ? 17.987 0.039 -19.488 1.00 98.19 83 THR A N 1
ATOM 588 C CA . THR A 1 83 ? 18.000 0.903 -18.300 1.00 98.19 83 THR A CA 1
ATOM 589 C C . THR A 1 83 ? 16.582 1.299 -17.884 1.00 98.19 83 THR A C 1
ATOM 591 O O . THR A 1 83 ? 16.223 1.184 -16.711 1.00 98.19 83 THR A O 1
ATOM 594 N N . THR A 1 84 ? 15.746 1.720 -18.836 1.00 98.25 84 THR A N 1
ATOM 595 C CA . THR A 1 84 ? 14.347 2.081 -18.581 1.00 98.25 84 THR A CA 1
ATOM 596 C C . THR A 1 84 ? 13.523 0.881 -18.114 1.00 98.25 84 THR A C 1
ATOM 598 O O . THR A 1 84 ? 12.707 1.027 -17.205 1.00 98.25 84 THR A O 1
ATOM 601 N N . ALA A 1 85 ? 13.753 -0.314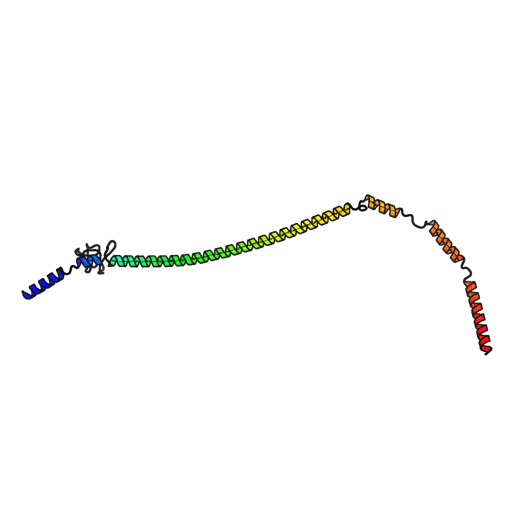 -18.661 1.00 98.06 85 ALA A N 1
ATOM 602 C CA . ALA A 1 85 ? 13.081 -1.534 -18.218 1.00 98.06 85 ALA A CA 1
ATOM 603 C C . ALA A 1 85 ? 13.408 -1.860 -16.749 1.00 98.06 85 ALA A C 1
ATOM 605 O O . ALA A 1 85 ? 12.506 -2.146 -15.960 1.00 98.06 85 ALA A O 1
ATOM 606 N N . ASN A 1 86 ? 14.675 -1.720 -16.347 1.00 98.00 86 ASN A N 1
ATOM 607 C CA . ASN A 1 86 ? 15.103 -1.913 -14.958 1.00 98.00 86 ASN A CA 1
ATOM 608 C C . ASN A 1 86 ? 14.496 -0.866 -14.005 1.00 98.00 86 ASN A C 1
ATOM 610 O O . ASN A 1 86 ? 14.073 -1.184 -12.887 1.00 98.00 86 ASN A O 1
ATOM 614 N N . GLN A 1 87 ? 14.398 0.390 -14.450 1.00 98.06 87 GLN A N 1
ATOM 615 C CA . GLN A 1 87 ? 13.709 1.443 -13.699 1.00 98.06 87 GLN A CA 1
ATOM 616 C C . GLN A 1 87 ? 12.215 1.140 -13.542 1.00 98.06 87 GLN A C 1
ATOM 618 O O . GLN A 1 87 ? 11.678 1.288 -12.445 1.00 98.06 87 GLN A O 1
ATOM 623 N N . LEU A 1 88 ? 11.552 0.664 -14.600 1.00 98.38 88 LEU A N 1
ATOM 624 C CA . LEU A 1 88 ? 10.140 0.288 -14.553 1.00 98.38 88 LEU A CA 1
ATOM 625 C C . LEU A 1 88 ? 9.896 -0.859 -13.565 1.00 98.38 88 LEU A C 1
ATOM 627 O O . LEU A 1 88 ? 8.974 -0.769 -12.758 1.00 98.38 88 LEU A O 1
ATOM 631 N N . ALA A 1 89 ? 10.751 -1.886 -13.557 1.00 97.69 89 ALA A N 1
ATOM 632 C CA . ALA A 1 89 ? 10.671 -2.971 -12.577 1.00 97.69 89 ALA A CA 1
ATOM 633 C C . ALA A 1 89 ? 10.788 -2.450 -11.130 1.00 97.69 89 ALA A C 1
ATOM 635 O O . ALA A 1 89 ? 10.037 -2.860 -10.245 1.00 97.69 89 ALA A O 1
ATOM 636 N N . THR A 1 90 ? 11.673 -1.476 -10.898 1.00 97.94 90 THR A N 1
ATOM 637 C CA . THR A 1 90 ? 11.805 -0.815 -9.589 1.00 97.94 90 THR A CA 1
ATOM 638 C C . THR A 1 90 ? 10.538 -0.045 -9.209 1.00 97.94 90 THR A C 1
ATOM 640 O O . THR A 1 90 ? 10.106 -0.096 -8.058 1.00 97.94 90 THR A O 1
ATOM 643 N N . ILE A 1 91 ? 9.923 0.661 -10.163 1.00 98.19 91 ILE A N 1
ATOM 644 C CA . ILE A 1 91 ? 8.669 1.393 -9.940 1.00 98.19 91 ILE A CA 1
ATOM 645 C C . ILE A 1 91 ? 7.536 0.425 -9.594 1.00 98.19 91 ILE A C 1
ATOM 647 O O . ILE A 1 91 ? 6.815 0.682 -8.636 1.00 98.19 91 ILE A O 1
ATOM 651 N N . VAL A 1 92 ? 7.406 -0.694 -10.311 1.00 98.31 92 VAL A N 1
ATOM 652 C CA . VAL A 1 92 ? 6.388 -1.720 -10.024 1.00 98.31 92 VAL A CA 1
ATOM 653 C C . VAL A 1 92 ? 6.512 -2.225 -8.585 1.00 98.31 92 VAL A C 1
ATOM 655 O O . VAL A 1 92 ? 5.514 -2.263 -7.868 1.00 98.31 92 VAL A O 1
ATOM 658 N N . ASN A 1 93 ? 7.731 -2.514 -8.122 1.00 98.06 93 ASN A N 1
ATOM 659 C CA . ASN A 1 93 ? 7.961 -2.942 -6.739 1.00 98.06 93 ASN A CA 1
ATOM 660 C C . ASN A 1 93 ? 7.547 -1.869 -5.719 1.00 98.06 93 ASN A C 1
ATOM 662 O O . ASN A 1 93 ? 6.878 -2.180 -4.735 1.00 98.06 93 ASN A O 1
ATOM 666 N N . LYS A 1 94 ? 7.882 -0.598 -5.971 1.00 98.19 94 LYS A N 1
ATOM 667 C CA . LYS A 1 94 ? 7.476 0.517 -5.098 1.00 98.19 94 LYS A CA 1
ATOM 668 C C . LYS A 1 94 ? 5.963 0.727 -5.080 1.00 98.19 94 LYS A C 1
ATOM 670 O O . LYS A 1 94 ? 5.397 1.014 -4.032 1.00 98.19 94 LYS A O 1
ATOM 675 N N . VAL A 1 95 ? 5.294 0.583 -6.224 1.00 98.56 95 VAL A N 1
ATOM 676 C CA . VAL A 1 95 ? 3.829 0.676 -6.303 1.00 98.56 95 VAL A CA 1
ATOM 677 C C . VAL A 1 95 ? 3.179 -0.448 -5.496 1.00 98.56 95 VAL A C 1
ATOM 679 O O . VAL A 1 95 ? 2.217 -0.188 -4.776 1.00 98.56 95 VAL A O 1
ATOM 682 N N . GLN A 1 96 ? 3.729 -1.664 -5.545 1.00 98.38 96 GLN A N 1
ATOM 683 C CA . GLN A 1 96 ? 3.241 -2.780 -4.736 1.00 98.38 96 GLN A CA 1
ATOM 684 C C . GLN A 1 96 ? 3.413 -2.527 -3.231 1.00 98.38 96 GLN A C 1
ATOM 686 O O . GLN A 1 96 ? 2.508 -2.811 -2.449 1.00 98.38 96 GLN A O 1
ATOM 691 N N . GLU A 1 97 ? 4.545 -1.955 -2.818 1.00 98.38 97 GLU A N 1
ATOM 692 C CA . GLU A 1 97 ? 4.785 -1.563 -1.424 1.00 98.38 97 GLU A CA 1
ATOM 693 C C . GLU A 1 97 ? 3.767 -0.515 -0.950 1.00 98.38 97 GLU A C 1
ATOM 695 O O . GLU A 1 97 ? 3.141 -0.682 0.097 1.00 98.38 97 GLU A O 1
ATOM 700 N N . VAL A 1 98 ? 3.522 0.522 -1.758 1.00 98.50 98 VAL A N 1
ATOM 701 C CA . VAL A 1 98 ? 2.506 1.546 -1.467 1.00 98.50 98 VAL A CA 1
ATOM 702 C C . VAL A 1 98 ? 1.105 0.937 -1.387 1.00 98.50 98 VAL A C 1
ATOM 704 O O . VAL A 1 98 ? 0.330 1.313 -0.509 1.00 98.50 98 VAL A O 1
ATOM 707 N N . GLN A 1 99 ? 0.772 -0.016 -2.261 1.00 98.44 99 GLN A N 1
ATOM 708 C CA . GLN A 1 99 ? -0.511 -0.717 -2.211 1.00 98.44 99 GLN A CA 1
ATOM 709 C C . GLN A 1 99 ? -0.684 -1.484 -0.893 1.00 98.44 99 GLN A C 1
ATOM 711 O O . GLN A 1 99 ? -1.756 -1.414 -0.290 1.00 98.44 99 GLN A O 1
ATOM 716 N N . ASN A 1 100 ? 0.359 -2.177 -0.431 1.00 98.56 100 ASN A N 1
ATOM 717 C CA . ASN A 1 100 ? 0.324 -2.916 0.831 1.00 98.56 100 ASN A CA 1
ATOM 718 C C . ASN A 1 100 ? 0.138 -1.962 2.020 1.00 98.56 100 ASN A C 1
ATOM 720 O O . ASN A 1 100 ? -0.764 -2.164 2.827 1.00 98.56 100 ASN A O 1
ATOM 724 N N . LEU A 1 101 ? 0.900 -0.863 2.067 1.00 98.62 101 LEU A N 1
ATOM 725 C CA . LEU A 1 101 ? 0.762 0.161 3.110 1.00 98.62 101 LEU A CA 1
ATOM 726 C C . LEU A 1 101 ? -0.639 0.789 3.130 1.00 98.62 101 LEU A C 1
ATOM 728 O O . LEU A 1 101 ? -1.214 1.005 4.196 1.00 98.62 101 LEU A O 1
ATOM 732 N N . ALA A 1 102 ? -1.214 1.066 1.958 1.00 98.56 102 ALA A N 1
ATOM 733 C CA . ALA A 1 102 ? -2.573 1.589 1.855 1.00 98.56 102 ALA A CA 1
ATOM 734 C C . ALA A 1 102 ? -3.619 0.578 2.354 1.00 98.56 102 ALA A C 1
ATOM 736 O O . ALA A 1 102 ? -4.598 0.967 2.998 1.00 98.56 102 ALA A O 1
ATOM 737 N N . GLN A 1 103 ? -3.416 -0.714 2.085 1.00 98.56 103 GLN A N 1
ATOM 738 C CA . GLN A 1 103 ? -4.296 -1.772 2.571 1.00 98.56 103 GLN A CA 1
ATOM 739 C C . GLN A 1 103 ? -4.204 -1.932 4.095 1.00 98.56 103 GLN A C 1
ATOM 741 O O . GLN A 1 103 ? -5.241 -2.053 4.748 1.00 98.56 103 GLN A O 1
ATOM 746 N N . ASP A 1 104 ? -3.004 -1.860 4.667 1.00 98.56 104 ASP A N 1
ATOM 747 C CA . ASP A 1 104 ? -2.801 -1.910 6.118 1.00 98.56 104 ASP A CA 1
ATOM 748 C C . ASP A 1 104 ? -3.451 -0.711 6.816 1.00 98.56 104 ASP A C 1
ATOM 750 O O . ASP A 1 104 ? -4.198 -0.882 7.782 1.00 98.56 104 ASP A O 1
ATOM 754 N N . ALA A 1 105 ? -3.263 0.499 6.277 1.00 98.62 105 ALA A N 1
ATOM 755 C CA . ALA A 1 105 ? -3.909 1.706 6.792 1.00 98.62 105 ALA A CA 1
ATOM 756 C C . ALA A 1 105 ? -5.443 1.605 6.740 1.00 98.62 105 ALA A C 1
ATOM 758 O O . ALA A 1 105 ? -6.130 1.990 7.689 1.00 98.62 105 ALA A O 1
ATOM 759 N N . ARG A 1 106 ? -5.997 1.042 5.657 1.00 98.62 106 ARG A N 1
ATOM 760 C CA . ARG A 1 106 ? -7.437 0.777 5.541 1.00 98.62 106 ARG A CA 1
ATOM 761 C C . ARG A 1 106 ? -7.916 -0.216 6.601 1.00 98.62 106 ARG A C 1
ATOM 763 O O . ARG A 1 106 ? -8.959 0.019 7.207 1.00 98.62 106 ARG A O 1
ATOM 770 N N . ASN A 1 107 ? -7.181 -1.304 6.820 1.00 98.69 107 ASN A N 1
ATOM 771 C CA . ASN A 1 107 ? -7.530 -2.310 7.824 1.00 98.69 107 ASN A CA 1
ATOM 772 C C . ASN A 1 107 ? -7.523 -1.703 9.234 1.00 98.69 107 ASN A C 1
ATOM 774 O O . ASN A 1 107 ? -8.463 -1.910 9.997 1.00 98.69 107 ASN A O 1
ATOM 778 N N . GLN A 1 108 ? -6.514 -0.889 9.552 1.00 98.62 108 GLN A N 1
ATOM 779 C CA . GLN A 1 108 ? -6.427 -0.197 10.836 1.00 98.62 108 GLN A CA 1
ATOM 780 C C . GLN A 1 108 ? -7.569 0.809 11.033 1.00 98.62 108 GLN A C 1
ATOM 782 O O . GLN A 1 108 ? -8.146 0.888 12.115 1.00 98.62 108 GLN A O 1
ATOM 787 N N . ALA A 1 109 ? -7.937 1.559 9.992 1.00 98.56 109 ALA A N 1
ATOM 788 C CA . ALA A 1 109 ? -9.074 2.473 10.056 1.00 98.56 109 ALA A CA 1
ATOM 789 C C . ALA A 1 109 ? -10.402 1.734 10.304 1.00 98.56 109 ALA A C 1
ATOM 791 O O . ALA A 1 109 ? -11.242 2.229 11.055 1.00 98.56 109 ALA A O 1
ATOM 792 N N . GLN A 1 110 ? -10.580 0.549 9.707 1.00 98.56 110 GLN A N 1
ATOM 793 C CA . GLN A 1 110 ? -11.757 -0.287 9.945 1.00 98.56 110 GLN A CA 1
ATOM 794 C C . GLN A 1 110 ? -11.798 -0.805 11.387 1.00 98.56 110 GLN A C 1
ATOM 796 O O . GLN A 1 110 ? -12.834 -0.695 12.033 1.00 98.56 110 GLN A O 1
ATOM 801 N N . ASP A 1 111 ? -10.672 -1.285 11.916 1.00 98.62 111 ASP A N 1
ATOM 802 C CA . ASP A 1 111 ? -10.582 -1.747 13.305 1.00 98.62 111 ASP A CA 1
ATOM 803 C C . ASP A 1 111 ? -10.934 -0.628 14.303 1.00 98.62 111 ASP A C 1
ATOM 805 O O . ASP A 1 111 ? -11.727 -0.827 15.224 1.00 98.62 111 ASP A O 1
ATOM 809 N N . ILE A 1 112 ? -10.427 0.589 14.075 1.00 98.62 112 ILE A N 1
ATOM 810 C CA . ILE A 1 112 ? -10.768 1.765 14.891 1.00 98.62 112 ILE A CA 1
ATOM 811 C C . ILE A 1 112 ? -12.265 2.087 14.801 1.00 98.62 112 ILE A C 1
ATOM 813 O O . ILE A 1 112 ? -12.887 2.416 15.815 1.00 98.62 112 ILE A O 1
ATOM 817 N N . LEU A 1 113 ? -12.856 2.004 13.606 1.00 98.56 113 LEU A N 1
ATOM 818 C CA . LEU A 1 113 ? -14.285 2.237 13.413 1.00 98.56 113 LEU A CA 1
ATOM 819 C C . LEU A 1 113 ? -15.126 1.215 14.189 1.00 98.56 113 LEU A C 1
ATOM 821 O O . LEU A 1 113 ? -16.074 1.608 14.873 1.00 98.56 113 LEU A O 1
ATOM 825 N N . ASP A 1 114 ? -14.761 -0.063 14.131 1.00 98.62 114 ASP A N 1
ATOM 826 C CA . ASP A 1 114 ? -15.463 -1.142 14.828 1.00 98.62 114 ASP A CA 1
ATOM 827 C C . ASP A 1 114 ? -15.371 -0.957 16.355 1.00 98.62 114 ASP A C 1
ATOM 829 O O . ASP A 1 114 ? -16.384 -1.025 17.062 1.00 98.62 114 ASP A O 1
ATOM 833 N N . HIS A 1 115 ? -14.1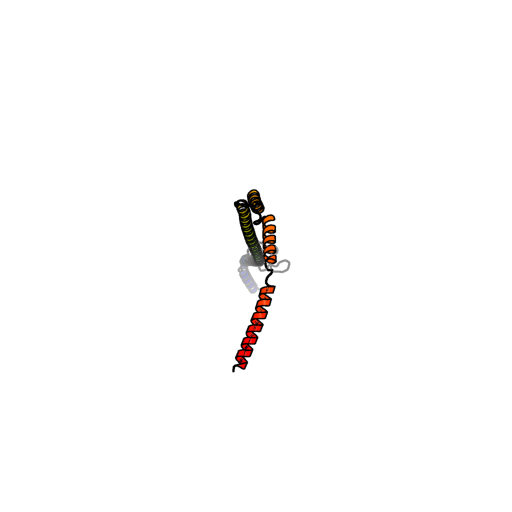90 -0.597 16.871 1.00 98.56 115 HIS A N 1
ATOM 834 C CA . HIS A 1 115 ? -14.002 -0.252 18.284 1.00 98.56 115 HIS A CA 1
ATOM 835 C C . HIS A 1 115 ? -14.848 0.957 18.706 1.00 98.56 115 HIS A C 1
ATOM 837 O O . HIS A 1 115 ? -15.484 0.932 19.764 1.00 98.56 115 HIS A O 1
ATOM 843 N N . ALA A 1 116 ? -14.903 2.008 17.884 1.00 98.62 116 ALA A N 1
ATOM 844 C CA . ALA A 1 116 ? -15.710 3.193 18.163 1.00 98.62 116 ALA A CA 1
ATOM 845 C C . ALA A 1 116 ? -17.214 2.871 18.191 1.00 98.62 116 ALA A C 1
ATOM 847 O O . ALA A 1 116 ? -17.940 3.365 19.059 1.00 98.62 116 ALA A O 1
ATOM 848 N N . GLN A 1 117 ? -17.691 2.009 17.289 1.00 98.56 117 GLN A N 1
ATOM 849 C CA . GLN A 1 117 ? -19.076 1.530 17.288 1.00 98.56 117 GLN A CA 1
ATOM 850 C C . GLN A 1 117 ? -19.394 0.685 18.529 1.00 98.56 117 GLN A C 1
ATOM 852 O O . GLN A 1 117 ? -20.459 0.853 19.137 1.00 98.56 117 GLN A O 1
ATOM 857 N N . GLY A 1 118 ? -18.463 -0.177 18.946 1.00 98.56 118 GLY A N 1
ATOM 858 C CA . GLY A 1 118 ? -18.568 -0.938 20.191 1.00 98.56 118 GLY A CA 1
ATOM 859 C C . GLY A 1 118 ? -18.660 -0.025 21.415 1.00 98.56 118 GLY A C 1
ATOM 860 O O . GLY A 1 118 ? -19.577 -0.162 22.229 1.00 98.56 118 GLY A O 1
ATOM 861 N N . ALA A 1 119 ? -17.777 0.973 21.505 1.00 98.50 119 ALA A N 1
ATOM 862 C CA . ALA A 1 119 ? -17.791 1.968 22.575 1.00 98.50 119 ALA A CA 1
ATOM 863 C C . ALA A 1 119 ? -19.101 2.773 22.596 1.00 98.50 119 ALA A C 1
ATOM 865 O O . ALA A 1 119 ? -19.695 2.947 23.662 1.00 98.50 119 ALA A O 1
ATOM 866 N N . ARG A 1 120 ? -19.603 3.203 21.428 1.00 98.44 120 ARG A N 1
ATOM 867 C CA . ARG A 1 120 ? -20.901 3.888 21.317 1.00 98.44 120 ARG A CA 1
ATOM 868 C C . ARG A 1 120 ? -22.034 3.025 21.870 1.00 98.44 120 ARG A C 1
ATOM 870 O O . ARG A 1 120 ? -22.799 3.493 22.707 1.00 98.44 120 ARG A O 1
ATOM 877 N N . SER A 1 121 ? -22.094 1.759 21.464 1.00 98.56 121 SER A N 1
ATOM 878 C CA . SER A 1 121 ? -23.124 0.812 21.914 1.00 98.56 121 SER A CA 1
ATOM 879 C C . SER A 1 121 ? -23.070 0.584 23.432 1.00 98.56 121 SER A C 1
ATOM 881 O O . SER A 1 121 ? -24.102 0.525 24.105 1.00 98.56 121 SER A O 1
ATOM 883 N N . GLN A 1 122 ? -21.862 0.502 24.001 1.00 98.56 122 GLN A N 1
ATOM 884 C CA . GLN A 1 122 ? -21.648 0.382 25.446 1.00 98.56 122 GLN A CA 1
ATOM 885 C C . GLN A 1 122 ? -22.156 1.620 26.204 1.00 98.56 122 GLN A C 1
ATOM 887 O O . GLN A 1 122 ? -22.810 1.485 27.246 1.00 98.56 122 GLN A O 1
ATOM 892 N N . VAL A 1 123 ? -21.876 2.820 25.686 1.00 98.62 123 VAL A N 1
ATOM 893 C CA . VAL A 1 123 ? -22.360 4.086 26.255 1.00 98.62 123 VAL A CA 1
ATOM 894 C C . VAL A 1 123 ? -23.881 4.158 26.175 1.00 98.62 123 VAL A C 1
ATOM 896 O O . VAL A 1 123 ? -24.516 4.372 27.202 1.00 98.62 123 VAL A O 1
ATOM 899 N N . GLU A 1 124 ? -24.478 3.891 25.012 1.00 98.38 124 GLU A N 1
ATOM 900 C CA . GLU A 1 124 ? -25.935 3.893 24.818 1.00 98.38 124 GLU A CA 1
ATOM 901 C C . GLU A 1 124 ? -26.639 2.944 25.799 1.00 98.38 124 GLU A C 1
ATOM 903 O O . GLU A 1 124 ? -27.591 3.336 26.480 1.00 98.38 124 GLU A O 1
ATOM 908 N N . LYS A 1 125 ? -26.121 1.718 25.957 1.00 98.62 125 LYS A N 1
ATOM 909 C CA . LYS A 1 125 ? -26.628 0.743 26.933 1.00 98.62 125 LYS A CA 1
ATOM 910 C C . LYS A 1 125 ? -26.502 1.243 28.373 1.00 98.62 125 LYS A C 1
ATOM 912 O O . LYS A 1 125 ? -27.408 1.033 29.179 1.00 98.62 125 LYS A O 1
ATOM 917 N N . SER A 1 126 ? -25.391 1.891 28.712 1.00 98.50 126 SER A N 1
ATOM 918 C CA . SER A 1 126 ? -25.158 2.429 30.059 1.00 98.50 126 SER A CA 1
ATOM 919 C C . SER A 1 126 ? -26.079 3.614 30.353 1.00 98.50 126 SER A C 1
ATOM 921 O O . SER A 1 126 ? -26.665 3.684 31.431 1.00 98.50 126 SER A O 1
ATOM 923 N N . THR A 1 127 ? -26.289 4.500 29.377 1.00 98.56 127 THR A N 1
ATOM 924 C CA . THR A 1 127 ? -27.256 5.599 29.462 1.00 98.56 127 THR A CA 1
ATOM 925 C C . THR A 1 127 ? -28.682 5.078 29.618 1.00 98.56 127 THR A C 1
ATOM 927 O O . THR A 1 127 ? -29.426 5.606 30.443 1.00 98.56 127 THR A O 1
ATOM 930 N N . ALA A 1 128 ? -29.070 4.033 28.880 1.00 98.50 128 ALA A N 1
ATOM 931 C CA . ALA A 1 128 ? -30.386 3.413 29.019 1.00 98.50 128 ALA A CA 1
ATOM 932 C C . ALA A 1 128 ? -30.601 2.848 30.433 1.00 98.50 128 ALA A C 1
ATOM 934 O O . ALA A 1 128 ? -31.601 3.171 31.071 1.00 98.50 128 ALA A O 1
ATOM 935 N N . LYS A 1 129 ? -29.623 2.099 30.963 1.00 98.31 129 LYS A N 1
ATOM 936 C CA . LYS A 1 129 ? -29.658 1.586 32.344 1.00 98.31 129 LYS A CA 1
ATOM 937 C C . LYS A 1 129 ? -29.742 2.700 33.386 1.00 98.31 129 LYS A C 1
ATOM 939 O O . LYS A 1 129 ? -30.484 2.575 34.353 1.00 98.31 129 LYS A O 1
ATOM 944 N N . LEU A 1 130 ? -28.999 3.791 33.196 1.00 98.50 130 LEU A N 1
ATOM 945 C CA . LEU A 1 130 ? -29.045 4.935 34.105 1.00 98.50 130 LEU A CA 1
ATOM 946 C C . LEU A 1 130 ? -30.428 5.596 34.102 1.00 98.50 130 LEU A C 1
ATOM 948 O O . LEU A 1 130 ? -30.953 5.916 35.164 1.00 98.50 130 LEU A O 1
ATOM 952 N N . ARG A 1 131 ? -31.038 5.775 32.924 1.00 98.25 131 ARG A N 1
ATOM 953 C CA . ARG A 1 131 ? -32.405 6.309 32.810 1.00 98.25 131 ARG A CA 1
ATOM 954 C C . ARG A 1 131 ? -33.422 5.404 33.497 1.00 98.25 131 ARG A C 1
ATOM 956 O O . ARG A 1 131 ? -34.259 5.910 34.234 1.00 98.25 131 ARG A O 1
ATOM 963 N N . GLU A 1 132 ? -33.318 4.093 33.298 1.00 98.44 132 GLU A N 1
ATOM 964 C CA . GLU A 1 132 ? -34.172 3.111 33.976 1.00 98.44 132 GLU A CA 1
ATOM 965 C C . GLU A 1 132 ? -34.011 3.184 35.502 1.00 98.44 132 GLU A C 1
ATOM 967 O O . GLU A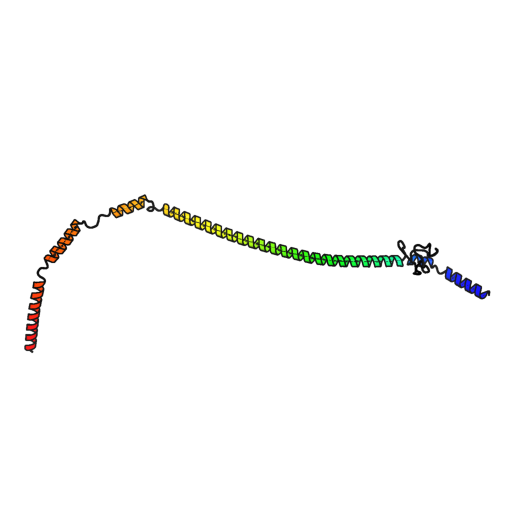 1 132 ? -34.996 3.188 36.234 1.00 98.44 132 GLU A O 1
ATOM 972 N N . PHE A 1 133 ? -32.776 3.303 35.993 1.00 98.06 133 PHE A N 1
ATOM 973 C CA . PHE A 1 133 ? -32.501 3.436 37.421 1.00 98.06 133 PHE A CA 1
ATOM 974 C C . PHE A 1 133 ? -33.073 4.730 38.013 1.00 98.06 133 PHE A C 1
ATOM 976 O O . PHE A 1 133 ? -33.705 4.699 39.065 1.00 98.06 133 PHE A O 1
ATOM 983 N N . ILE A 1 134 ? -32.914 5.861 37.318 1.00 96.62 134 ILE A N 1
ATOM 984 C CA . ILE A 1 134 ? -33.524 7.135 37.722 1.00 96.62 134 ILE A CA 1
ATOM 985 C C . ILE A 1 134 ? -35.049 7.013 37.759 1.00 96.62 134 ILE A C 1
ATOM 987 O O . ILE A 1 134 ? -35.671 7.538 38.679 1.00 96.62 134 ILE A O 1
ATOM 991 N N . GLN A 1 135 ? -35.653 6.326 36.784 1.00 96.38 135 GLN A N 1
ATOM 992 C CA . GLN A 1 135 ? -37.097 6.110 36.771 1.00 96.38 135 GLN A CA 1
ATOM 993 C C . GLN A 1 135 ? -37.541 5.289 37.984 1.00 96.38 135 GLN A C 1
ATOM 995 O O . GLN A 1 135 ? -38.437 5.723 38.691 1.00 96.38 135 GLN A O 1
ATOM 1000 N N . LYS A 1 136 ? -36.836 4.199 38.309 1.00 94.56 136 LYS A N 1
ATOM 1001 C CA . LYS A 1 136 ? -37.099 3.404 39.521 1.00 94.56 136 LYS A CA 1
ATOM 1002 C C . LYS A 1 136 ? -37.034 4.234 40.805 1.00 94.56 136 LYS A C 1
ATOM 1004 O O . LYS A 1 136 ? -37.867 4.046 41.681 1.00 94.56 136 LYS A O 1
ATOM 1009 N N . ILE A 1 137 ? -36.078 5.161 40.917 1.00 91.94 137 ILE A N 1
ATOM 1010 C CA . ILE A 1 137 ? -36.009 6.083 42.065 1.00 91.94 137 ILE A CA 1
ATOM 1011 C C . ILE A 1 137 ? -37.232 7.002 42.097 1.00 91.94 137 ILE A C 1
ATOM 1013 O O . ILE A 1 137 ? -37.813 7.201 43.156 1.00 91.94 137 ILE A O 1
ATOM 1017 N N . LYS A 1 138 ? -37.621 7.578 40.954 1.00 89.62 138 LYS A N 1
ATOM 1018 C CA . LYS A 1 138 ? -38.800 8.452 40.881 1.00 89.62 138 LYS A CA 1
ATOM 1019 C C . LYS A 1 138 ? -40.079 7.712 41.248 1.00 89.62 138 LYS A C 1
ATOM 1021 O O . LYS A 1 138 ? -40.870 8.261 41.999 1.00 89.62 138 LYS A O 1
ATOM 1026 N N . ASP A 1 139 ? -40.248 6.498 40.734 1.00 88.88 139 ASP A N 1
ATOM 1027 C CA . ASP A 1 139 ? -41.412 5.660 41.011 1.00 88.88 139 ASP A CA 1
ATOM 1028 C C . ASP A 1 139 ? -41.475 5.321 42.506 1.00 88.88 139 ASP A C 1
ATOM 1030 O O . ASP A 1 139 ? -42.514 5.514 43.121 1.00 88.88 139 ASP A O 1
ATOM 1034 N N . PHE A 1 140 ? -40.342 4.943 43.113 1.00 86.19 140 PHE A N 1
ATOM 1035 C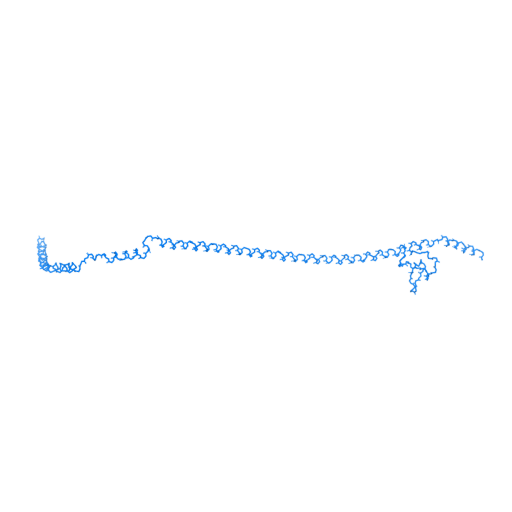 CA . PHE A 1 140 ? -40.240 4.705 44.557 1.00 86.19 140 PHE A CA 1
ATOM 1036 C C . PHE A 1 140 ? -40.601 5.944 45.394 1.00 86.19 140 PHE A C 1
ATOM 1038 O O . PHE A 1 140 ? -41.301 5.836 46.391 1.00 86.19 140 PHE A O 1
ATOM 1045 N N . LEU A 1 141 ? -40.141 7.133 44.990 1.00 82.75 141 LEU A N 1
ATOM 1046 C CA . LEU A 1 141 ? -40.452 8.387 45.691 1.00 82.75 141 LEU A CA 1
ATOM 1047 C C . LEU A 1 141 ? -41.898 8.865 45.484 1.00 82.75 141 LEU A C 1
ATOM 1049 O O . LEU A 1 141 ? -42.356 9.722 46.234 1.00 82.75 141 LEU A O 1
ATOM 1053 N N . ALA A 1 142 ? -42.584 8.374 44.452 1.00 82.62 142 ALA A N 1
ATOM 1054 C CA . ALA A 1 142 ? -43.971 8.714 44.147 1.00 82.62 142 ALA A CA 1
ATOM 1055 C C . ALA A 1 142 ? -44.977 7.685 44.693 1.00 82.62 142 ALA A C 1
ATOM 1057 O O . ALA A 1 142 ? -46.181 7.910 44.587 1.00 82.62 142 ALA A O 1
ATOM 1058 N N . GLU A 1 143 ? -44.506 6.560 45.235 1.00 81.38 143 GLU A N 1
ATOM 1059 C CA . GLU A 1 143 ? -45.350 5.513 45.805 1.00 81.38 143 GLU A CA 1
ATOM 1060 C C . GLU A 1 143 ? -46.001 6.005 47.110 1.00 81.38 143 GLU A C 1
ATOM 1062 O O . GLU A 1 143 ? -45.320 6.450 48.039 1.00 81.38 143 GLU A O 1
ATOM 1067 N N . GLU A 1 144 ? -47.338 5.963 47.171 1.00 66.44 144 GLU A N 1
ATOM 1068 C CA . GLU A 1 144 ? -48.099 6.384 48.352 1.00 66.44 144 GLU A CA 1
ATOM 1069 C C . GLU A 1 144 ? -47.699 5.539 49.572 1.00 66.44 144 GLU A C 1
ATOM 1071 O O . GLU A 1 144 ? -47.733 4.308 49.525 1.00 66.44 144 GLU A O 1
ATOM 1076 N N . GLY A 1 145 ? -47.312 6.194 50.671 1.00 65.06 145 GLY A N 1
ATOM 1077 C CA . GLY A 1 145 ? -46.818 5.527 51.880 1.00 65.06 145 GLY A CA 1
ATOM 1078 C C . GLY A 1 145 ? -45.297 5.568 52.073 1.00 65.06 145 GLY A C 1
ATOM 1079 O O . GLY A 1 145 ? -44.829 5.230 53.160 1.00 65.06 145 GLY A O 1
ATOM 1080 N N . ALA A 1 146 ? -44.527 5.987 51.061 1.00 65.25 146 ALA A N 1
ATOM 1081 C CA . ALA A 1 146 ? -43.068 6.130 51.142 1.00 65.25 146 ALA A CA 1
ATOM 1082 C C . ALA A 1 146 ? -42.597 7.555 51.498 1.00 65.25 146 ALA A C 1
ATOM 1084 O O . ALA A 1 146 ? -41.402 7.776 51.717 1.00 65.25 146 ALA A O 1
ATOM 1085 N N . ASP A 1 147 ? -43.506 8.532 51.560 1.00 76.88 147 ASP A N 1
ATOM 1086 C CA . ASP A 1 147 ? -43.185 9.874 52.033 1.00 76.88 147 ASP A CA 1
ATOM 1087 C C . ASP A 1 147 ? -42.970 9.880 53.563 1.00 76.88 147 ASP A C 1
ATOM 1089 O O . ASP A 1 147 ? -43.580 9.083 54.284 1.00 76.88 147 ASP A O 1
ATOM 1093 N N . PRO A 1 148 ? -42.091 10.757 54.088 1.00 73.56 148 PRO A N 1
ATOM 1094 C CA . PRO A 1 148 ? -41.755 10.771 55.512 1.00 73.56 148 PRO A CA 1
ATOM 1095 C C . PRO A 1 148 ? -42.971 10.909 56.432 1.00 73.56 148 PRO A C 1
ATOM 1097 O O . PRO A 1 148 ? -42.963 10.356 57.529 1.00 73.56 148 PRO A O 1
ATOM 1100 N N . GLU A 1 149 ? -44.005 11.617 55.977 1.00 77.25 149 GLU A N 1
ATOM 1101 C CA . GLU A 1 149 ? -45.218 11.906 56.738 1.00 77.25 149 GLU A CA 1
ATOM 1102 C C . GLU A 1 149 ? -46.092 10.649 56.860 1.00 77.25 149 GLU A C 1
ATOM 1104 O O . GLU A 1 149 ? -46.525 10.302 57.959 1.00 77.25 149 GLU A O 1
ATOM 1109 N N . SER A 1 150 ? -46.252 9.884 55.777 1.00 80.56 150 SER A N 1
ATOM 1110 C CA . SER A 1 150 ? -46.912 8.574 55.805 1.00 80.56 150 SER A CA 1
ATOM 1111 C C . SER A 1 150 ? -46.146 7.534 56.631 1.00 80.56 150 SER A C 1
ATOM 1113 O O . SER A 1 150 ? -46.765 6.776 57.383 1.00 80.56 150 SER A O 1
ATOM 1115 N N . ILE A 1 151 ? -44.808 7.500 56.542 1.00 80.62 151 ILE A N 1
ATOM 1116 C CA . ILE A 1 151 ? -43.975 6.601 57.364 1.00 80.62 151 ILE A CA 1
ATOM 1117 C C . ILE A 1 151 ? -44.128 6.945 58.852 1.00 80.62 151 ILE A C 1
ATOM 1119 O O . ILE A 1 151 ? -44.309 6.049 59.681 1.00 80.62 151 ILE A O 1
ATOM 1123 N N . GLU A 1 152 ? -44.081 8.233 59.200 1.00 83.56 152 GLU A N 1
ATOM 1124 C CA . GLU A 1 152 ? -44.294 8.708 60.567 1.00 83.56 152 GLU A CA 1
ATOM 1125 C C . GLU A 1 152 ? -45.705 8.377 61.061 1.00 83.56 152 GLU A C 1
ATOM 1127 O O . GLU A 1 152 ? -45.861 7.898 62.184 1.00 83.56 152 GLU A O 1
ATOM 1132 N N . LEU A 1 153 ? -46.723 8.555 60.219 1.00 85.12 153 LEU A N 1
ATOM 1133 C CA . LEU A 1 153 ? -48.110 8.256 60.554 1.00 85.12 153 LEU A CA 1
ATOM 1134 C C . LEU A 1 153 ? -48.304 6.772 60.880 1.00 85.12 153 LEU A C 1
ATOM 1136 O O . LEU A 1 153 ? -48.905 6.451 61.905 1.00 85.12 153 LEU A O 1
ATOM 1140 N N . VAL A 1 154 ? -47.744 5.862 60.078 1.00 84.38 154 VAL A N 1
ATOM 1141 C CA . VAL A 1 154 ? -47.784 4.419 60.370 1.00 84.38 154 VAL A CA 1
ATOM 1142 C C . VAL A 1 154 ? -47.009 4.100 61.650 1.00 84.38 154 VAL A C 1
ATOM 1144 O O . VAL A 1 154 ? -47.505 3.355 62.497 1.00 84.38 154 VAL A O 1
ATOM 1147 N N . ALA A 1 155 ? -45.820 4.679 61.842 1.00 85.50 155 ALA A N 1
ATOM 1148 C CA . ALA A 1 155 ? -45.024 4.463 63.049 1.00 85.50 155 ALA A CA 1
ATOM 1149 C C . ALA A 1 155 ? -45.757 4.937 64.316 1.00 85.50 155 ALA A C 1
ATOM 1151 O O . ALA A 1 155 ? -45.802 4.214 65.313 1.00 85.50 155 ALA A O 1
ATOM 1152 N N . GLN A 1 156 ? -46.391 6.111 64.270 1.00 85.19 156 GLN A N 1
ATOM 1153 C CA . GLN A 1 156 ? -47.222 6.627 65.356 1.00 85.19 156 GLN A CA 1
ATOM 1154 C C . GLN A 1 156 ? -48.466 5.761 65.577 1.00 85.19 156 GLN A C 1
ATOM 1156 O O . GLN A 1 156 ? -48.823 5.499 66.723 1.00 85.19 156 GLN A O 1
ATOM 1161 N N . GLN A 1 157 ? -49.113 5.272 64.516 1.00 85.06 157 GLN A N 1
ATOM 1162 C CA . GLN A 1 157 ? -50.237 4.342 64.637 1.00 85.06 157 GLN A CA 1
ATOM 1163 C C . GLN A 1 157 ? -49.828 3.044 65.336 1.00 85.06 157 GLN A C 1
ATOM 1165 O O . GLN A 1 157 ? -50.558 2.602 66.217 1.00 85.06 157 GLN A O 1
ATOM 1170 N N . VAL A 1 158 ? -48.659 2.474 65.013 1.00 84.50 158 VAL A N 1
ATOM 1171 C CA . VAL A 1 158 ? -48.116 1.284 65.694 1.00 84.50 158 VAL A CA 1
ATOM 1172 C C . VAL A 1 158 ? -47.803 1.571 67.162 1.00 84.50 158 VAL A C 1
ATOM 1174 O O . VAL A 1 158 ? -48.164 0.775 68.026 1.00 84.50 158 VAL A O 1
ATOM 1177 N N . LEU A 1 159 ? -47.169 2.709 67.464 1.00 82.50 159 LEU A N 1
ATOM 1178 C CA . LEU A 1 159 ? -46.876 3.123 68.843 1.00 82.50 159 LEU A CA 1
ATOM 1179 C C . LEU A 1 159 ? -48.146 3.351 69.673 1.00 82.50 159 LEU A C 1
ATOM 1181 O O . LEU A 1 159 ? -48.140 3.118 70.879 1.00 82.50 159 LEU A O 1
ATOM 1185 N N . ASN A 1 160 ? -49.229 3.782 69.026 1.00 82.00 160 ASN A N 1
ATOM 1186 C CA . ASN A 1 160 ? -50.527 4.023 69.649 1.00 82.00 160 ASN A CA 1
ATOM 1187 C C . ASN A 1 160 ? -51.421 2.778 69.707 1.00 82.00 160 ASN A C 1
ATOM 1189 O O . ASN A 1 160 ? -52.551 2.885 70.187 1.00 82.00 160 ASN A O 1
ATOM 1193 N N . ILE A 1 161 ? -50.956 1.607 69.249 1.00 79.69 161 ILE A N 1
ATOM 1194 C CA . ILE A 1 161 ? -51.670 0.353 69.498 1.00 79.69 161 ILE A CA 1
ATOM 1195 C C . ILE A 1 161 ? -51.654 0.137 71.015 1.00 79.69 161 ILE A C 1
ATOM 1197 O O . ILE A 1 161 ? -50.576 -0.052 71.589 1.00 79.69 161 ILE A O 1
ATOM 1201 N N . PRO A 1 162 ? -52.818 0.176 71.691 1.00 70.62 162 PRO A N 1
ATOM 1202 C CA . PRO A 1 162 ? -52.858 -0.040 73.124 1.00 70.62 162 PRO A CA 1
ATOM 1203 C C . PRO A 1 162 ? -52.295 -1.429 73.416 1.00 70.62 162 PRO A C 1
ATOM 1205 O O . PRO A 1 162 ? -52.648 -2.403 72.744 1.00 70.62 162 PRO A O 1
ATOM 1208 N N . GLN A 1 163 ? -51.403 -1.518 74.408 1.00 65.12 163 GLN A N 1
ATOM 1209 C CA . GLN A 1 163 ? -50.943 -2.813 74.897 1.00 65.12 163 GLN A CA 1
ATOM 1210 C C . GLN A 1 163 ? -52.181 -3.670 75.191 1.00 65.12 163 GLN A C 1
ATOM 1212 O O . GLN A 1 163 ? -53.079 -3.196 75.889 1.00 65.12 163 GLN A O 1
ATOM 1217 N N . PRO A 1 164 ? -52.260 -4.904 74.657 1.00 64.81 164 PRO A N 1
ATOM 1218 C CA . PRO A 1 164 ? -53.492 -5.692 74.664 1.00 64.81 164 PRO A CA 1
ATOM 1219 C C . PRO A 1 164 ? -53.992 -6.045 76.071 1.00 64.81 164 PRO A C 1
ATOM 1221 O O . PRO A 1 164 ? -55.078 -6.598 76.203 1.00 64.81 164 PRO A O 1
ATOM 1224 N N . ILE A 1 165 ? -53.197 -5.764 77.107 1.00 69.62 165 ILE A N 1
ATOM 1225 C CA . ILE A 1 165 ? -53.491 -6.052 78.503 1.00 69.62 165 ILE A CA 1
ATOM 1226 C C . ILE A 1 165 ? -52.885 -4.924 79.345 1.00 69.62 165 ILE A C 1
ATOM 1228 O O . ILE A 1 165 ? -51.702 -4.606 79.207 1.00 69.62 165 ILE A O 1
ATOM 1232 N N . SER A 1 166 ? -53.685 -4.318 80.218 1.00 72.31 166 SER A N 1
ATOM 1233 C CA . SER A 1 166 ? -53.195 -3.341 81.196 1.00 72.31 166 SER A CA 1
ATOM 1234 C C . SER A 1 166 ? -52.388 -4.025 82.308 1.00 72.31 166 SER A C 1
ATOM 1236 O O . SER A 1 166 ? -52.653 -5.173 82.664 1.00 72.31 166 SER A O 1
ATOM 1238 N N . GLN A 1 167 ? -51.431 -3.323 82.927 1.00 71.69 167 GLN A N 1
ATOM 1239 C CA . GLN A 1 167 ? -50.645 -3.880 84.041 1.00 71.69 167 GLN A CA 1
ATOM 1240 C C . GLN A 1 167 ? -51.539 -4.386 85.191 1.00 71.69 167 GLN A C 1
ATOM 1242 O O . GLN A 1 167 ? -51.264 -5.426 85.776 1.00 71.69 167 GLN A O 1
ATOM 1247 N N . SER A 1 168 ? -52.662 -3.712 85.453 1.00 73.94 168 SER A N 1
ATOM 1248 C CA . SER A 1 168 ? -53.664 -4.144 86.433 1.00 73.94 168 SER A CA 1
ATOM 1249 C C . SER A 1 168 ? -54.369 -5.448 86.062 1.00 73.94 168 SER A C 1
ATOM 1251 O O . SER A 1 168 ? -54.685 -6.241 86.945 1.00 73.94 168 SER A O 1
ATOM 1253 N N . GLU A 1 169 ? -54.626 -5.690 84.775 1.00 77.00 169 GLU A N 1
ATOM 1254 C CA . GLU A 1 169 ? -55.182 -6.965 84.313 1.00 77.00 169 GLU A CA 1
ATOM 1255 C C . GLU A 1 169 ? -54.141 -8.078 84.388 1.00 77.00 169 GLU A C 1
ATOM 1257 O O . GLU A 1 169 ? -54.496 -9.189 84.768 1.00 77.00 169 GLU A O 1
ATOM 1262 N N . ILE A 1 170 ? -52.863 -7.784 84.114 1.00 79.12 170 ILE A N 1
ATOM 1263 C CA . ILE A 1 170 ? -51.757 -8.729 84.336 1.00 79.12 170 ILE A CA 1
ATOM 1264 C C . ILE A 1 170 ? -51.690 -9.110 85.815 1.00 79.12 170 ILE A C 1
ATOM 1266 O O . ILE A 1 170 ? -51.689 -10.294 86.143 1.00 79.12 170 ILE A O 1
ATOM 1270 N N . ASP A 1 171 ? -51.697 -8.125 86.712 1.00 80.38 171 ASP A N 1
ATOM 1271 C CA . ASP A 1 171 ? -51.646 -8.360 88.155 1.00 80.38 171 ASP A CA 1
ATOM 1272 C C . ASP A 1 171 ? -52.891 -9.118 88.645 1.00 80.38 171 ASP A C 1
ATOM 1274 O O . ASP A 1 171 ? -52.788 -10.006 89.494 1.00 80.38 171 ASP A O 1
ATOM 1278 N N . SER A 1 172 ? -54.065 -8.828 88.073 1.00 83.06 172 SER A N 1
ATOM 1279 C CA . SER A 1 172 ? -55.305 -9.559 88.350 1.00 83.06 172 SER A CA 1
ATOM 1280 C C . SER A 1 172 ? -55.242 -11.007 87.862 1.00 83.06 172 SER A C 1
ATOM 1282 O O . SER A 1 172 ? -55.629 -11.905 88.605 1.00 83.06 172 SER A O 1
ATOM 1284 N N . LEU A 1 173 ? -54.730 -11.258 86.652 1.00 83.88 173 LEU A N 1
ATOM 1285 C CA . LEU A 1 173 ? -54.528 -12.609 86.119 1.00 83.88 173 LEU A CA 1
ATOM 1286 C C . LEU A 1 173 ? -53.520 -13.386 86.963 1.00 83.88 173 LEU A C 1
ATOM 1288 O O . LEU A 1 173 ? -53.757 -14.545 87.291 1.00 83.88 173 LEU A O 1
ATOM 1292 N N . ILE A 1 174 ? -52.412 -12.752 87.351 1.00 84.44 174 ILE A N 1
ATOM 1293 C CA . ILE A 1 174 ? -51.409 -13.350 88.236 1.00 84.44 174 ILE A CA 1
ATOM 1294 C C . ILE A 1 174 ? -52.053 -13.712 89.573 1.00 84.44 174 ILE A C 1
ATOM 1296 O O . ILE A 1 174 ? -51.848 -14.817 90.073 1.00 84.44 174 ILE A O 1
ATOM 1300 N N . LYS A 1 175 ? -52.867 -12.819 90.139 1.00 83.31 175 LYS A N 1
ATOM 1301 C CA . LYS A 1 175 ? -53.588 -13.084 91.383 1.00 83.31 175 LYS A CA 1
ATOM 1302 C C . LYS A 1 175 ? -54.601 -14.219 91.232 1.00 83.31 175 LYS A C 1
ATOM 1304 O O . LYS A 1 175 ? -54.654 -15.080 92.099 1.00 83.31 175 LYS A O 1
ATOM 1309 N N . GLU A 1 176 ? -55.345 -14.273 90.130 1.00 83.94 176 GLU A N 1
ATOM 1310 C CA . GLU A 1 176 ? -56.295 -15.357 89.858 1.00 83.94 176 GLU A CA 1
ATOM 1311 C C . GLU A 1 176 ? -55.579 -16.708 89.684 1.00 83.94 176 GLU A C 1
ATOM 1313 O O . GLU A 1 176 ? -56.051 -17.733 90.176 1.00 83.94 176 GLU A O 1
ATOM 1318 N N . ILE A 1 177 ? -54.403 -16.715 89.046 1.00 81.00 177 ILE A N 1
ATOM 1319 C CA . ILE A 1 177 ? -53.528 -17.890 88.958 1.00 81.00 177 ILE A CA 1
ATOM 1320 C C . ILE A 1 177 ? -53.084 -18.323 90.361 1.00 81.00 177 ILE A C 1
ATOM 1322 O O . ILE A 1 177 ? -53.197 -19.504 90.692 1.00 81.00 177 ILE A O 1
ATOM 1326 N N . TRP A 1 178 ? -52.629 -17.391 91.204 1.00 77.12 178 TRP A N 1
ATOM 1327 C CA . TRP A 1 178 ? -52.220 -17.687 92.581 1.00 77.12 178 TRP A CA 1
ATOM 1328 C C . TRP A 1 178 ? -53.372 -18.179 93.460 1.00 77.12 178 TRP A C 1
ATOM 1330 O O . TRP A 1 178 ? -53.184 -19.137 94.208 1.00 77.12 178 TRP A O 1
ATOM 1340 N N . ASP A 1 179 ? -54.565 -17.601 93.337 1.00 78.81 179 ASP A N 1
ATOM 1341 C CA . ASP A 1 179 ? -55.755 -18.042 94.067 1.00 78.81 179 ASP A CA 1
ATOM 1342 C C . ASP A 1 179 ? -56.179 -19.447 93.625 1.00 78.81 179 ASP A C 1
ATOM 1344 O O . ASP A 1 179 ? -56.483 -20.294 94.465 1.00 78.81 179 ASP A O 1
ATOM 1348 N N . ARG A 1 180 ? -56.137 -19.745 92.319 1.00 76.38 180 ARG A N 1
ATOM 1349 C CA . ARG A 1 180 ? -56.399 -21.098 91.801 1.00 76.38 180 ARG A CA 1
ATOM 1350 C C . ARG A 1 180 ? -55.358 -22.100 92.289 1.00 76.38 180 ARG A C 1
ATOM 1352 O O . ARG A 1 180 ? -55.739 -23.201 92.669 1.00 76.38 180 ARG A O 1
ATOM 1359 N N . ILE A 1 181 ? -54.077 -21.726 92.335 1.00 74.12 181 ILE A N 1
ATOM 1360 C CA . ILE A 1 181 ? -53.012 -22.556 92.920 1.00 74.12 181 ILE A CA 1
ATOM 1361 C C . ILE A 1 181 ? -53.265 -22.782 94.419 1.00 74.12 181 ILE A C 1
ATOM 1363 O O . ILE A 1 181 ? -53.162 -23.912 94.888 1.00 74.12 181 ILE A O 1
ATOM 1367 N N . GLY A 1 182 ? -53.660 -21.748 95.166 1.00 67.25 182 GLY A N 1
ATOM 1368 C CA . GLY A 1 182 ? -53.988 -21.844 96.593 1.00 67.25 182 GLY A CA 1
ATOM 1369 C C . GLY A 1 182 ? -55.258 -22.651 96.895 1.00 67.25 182 GLY A C 1
ATOM 1370 O O . GLY A 1 182 ? -55.378 -23.238 97.968 1.00 67.25 182 GLY A O 1
ATOM 1371 N N . GLN A 1 183 ? -56.197 -22.738 95.949 1.00 67.12 183 GLN A N 1
ATOM 1372 C CA . GLN A 1 183 ? -57.395 -23.580 96.050 1.00 67.12 183 GLN A CA 1
ATOM 1373 C C . GLN A 1 183 ? -57.118 -25.072 95.807 1.00 67.12 183 GLN A C 1
ATOM 1375 O O . GLN A 1 183 ? -57.963 -25.903 96.147 1.00 67.12 183 GLN A O 1
ATOM 1380 N N . LEU A 1 184 ? -55.937 -25.452 95.303 1.00 65.62 184 LEU A N 1
ATOM 1381 C CA . LEU A 1 184 ? -55.536 -26.856 95.110 1.00 65.62 184 LEU A CA 1
ATOM 1382 C C . LEU A 1 184 ? -55.220 -27.605 96.429 1.00 65.62 184 LEU A C 1
ATOM 1384 O O . LEU A 1 184 ? -54.539 -28.629 96.422 1.00 65.62 184 LEU A O 1
ATOM 1388 N N . ASN A 1 185 ? -55.770 -27.175 97.567 1.00 60.62 185 ASN A N 1
ATOM 1389 C CA . ASN A 1 185 ? -55.552 -27.741 98.908 1.00 60.62 185 ASN A CA 1
ATOM 1390 C C . ASN A 1 185 ? -56.264 -29.087 99.180 1.00 60.62 185 ASN A C 1
ATOM 1392 O O . ASN A 1 185 ? -56.703 -29.328 100.303 1.00 60.62 185 ASN A O 1
ATOM 1396 N N . ARG A 1 186 ? -56.427 -29.967 98.181 1.00 58.94 186 ARG A N 1
ATOM 1397 C CA . ARG A 1 186 ? -56.928 -31.348 98.397 1.00 58.94 186 ARG A CA 1
ATOM 1398 C C . ARG A 1 186 ? -56.272 -32.416 97.518 1.00 58.94 186 ARG A C 1
ATOM 1400 O O . ARG A 1 186 ? -56.794 -33.530 97.423 1.00 58.94 186 ARG A O 1
ATOM 1407 N N . VAL A 1 187 ? -55.153 -32.116 96.856 1.00 63.16 187 VAL A N 1
ATOM 1408 C CA . VAL A 1 187 ? -54.433 -33.131 96.059 1.00 63.16 187 VAL A CA 1
ATOM 1409 C C . VAL A 1 187 ? -53.907 -34.258 96.965 1.00 63.16 187 VAL A C 1
ATOM 1411 O O . VAL A 1 187 ? -53.942 -35.428 96.591 1.00 63.16 187 VAL A O 1
ATOM 1414 N N . ASP A 1 188 ? -53.530 -33.924 98.196 1.00 61.47 188 ASP A N 1
ATOM 1415 C CA . ASP A 1 188 ? -53.158 -34.831 99.285 1.00 61.47 188 ASP A CA 1
ATOM 1416 C C . ASP A 1 188 ? -54.306 -35.762 99.725 1.00 61.47 188 ASP A C 1
ATOM 1418 O O . ASP A 1 188 ? -54.095 -36.964 99.900 1.00 61.47 188 ASP A O 1
ATOM 1422 N N . VAL A 1 189 ? -55.538 -35.253 99.831 1.00 66.38 189 VAL A N 1
ATOM 1423 C CA . VAL A 1 189 ? -56.727 -36.060 100.169 1.00 66.38 189 VAL A CA 1
ATOM 1424 C C . VAL A 1 189 ? -57.057 -37.054 99.054 1.00 66.38 189 VAL A C 1
ATOM 1426 O O . VAL A 1 189 ? -57.367 -38.214 99.335 1.00 66.38 189 VAL A O 1
ATOM 1429 N N . ILE A 1 190 ? -56.963 -36.626 97.791 1.00 67.94 190 ILE A N 1
ATOM 1430 C CA . ILE A 1 190 ? -57.195 -37.500 96.631 1.00 67.94 190 ILE A CA 1
ATOM 1431 C C . ILE A 1 190 ? -56.114 -38.584 96.562 1.00 67.94 190 ILE A C 1
ATOM 1433 O O . ILE A 1 190 ? -56.443 -39.756 96.375 1.00 67.94 190 ILE A O 1
ATOM 1437 N N . LEU A 1 191 ? -54.844 -38.233 96.779 1.00 67.94 191 LEU A N 1
ATOM 1438 C CA . LEU A 1 191 ? -53.742 -39.198 96.832 1.00 67.94 191 LEU A CA 1
ATOM 1439 C C . LEU A 1 191 ? -53.935 -40.220 97.958 1.00 67.94 191 LEU A C 1
ATOM 1441 O O . LEU A 1 191 ? -53.826 -41.420 97.709 1.00 67.94 191 LEU A O 1
ATOM 1445 N N . ASN A 1 192 ? -54.298 -39.779 99.165 1.00 69.19 192 ASN A N 1
ATOM 1446 C CA . ASN A 1 192 ? -54.516 -40.680 100.297 1.00 69.19 192 ASN A CA 1
ATOM 1447 C C . ASN A 1 192 ? -55.730 -41.608 100.078 1.00 69.19 192 ASN A C 1
ATOM 1449 O O . ASN A 1 192 ? -55.654 -42.809 100.336 1.00 69.19 192 ASN A O 1
ATOM 1453 N N . CYS A 1 193 ? -56.823 -41.089 99.506 1.00 71.38 193 CYS A N 1
ATOM 1454 C CA . CYS A 1 193 ? -57.988 -41.895 99.126 1.00 71.38 193 CYS A CA 1
ATOM 1455 C C . CYS A 1 193 ? -57.642 -42.913 98.024 1.00 71.38 193 CYS A C 1
ATOM 1457 O O . CYS A 1 193 ? -58.073 -44.066 98.068 1.00 71.38 193 CYS A O 1
ATOM 1459 N N . THR A 1 194 ? -56.790 -42.526 97.070 1.00 74.75 194 THR A N 1
ATOM 1460 C CA . THR A 1 194 ? -56.313 -43.421 96.008 1.00 74.75 194 THR A CA 1
ATOM 1461 C C . THR A 1 194 ? -55.454 -44.548 96.581 1.00 74.75 194 THR A C 1
ATOM 1463 O O . THR A 1 194 ? -55.665 -45.702 96.222 1.00 74.75 194 THR A O 1
ATOM 1466 N N . VAL A 1 195 ? -54.550 -44.252 97.522 1.00 80.12 195 VAL A N 1
ATOM 1467 C CA . VAL A 1 195 ? -53.742 -45.263 98.231 1.00 80.12 195 VAL A CA 1
ATOM 1468 C C . VAL A 1 195 ? -54.624 -46.235 99.021 1.00 80.12 195 VAL A C 1
ATOM 1470 O O . VAL A 1 195 ? -54.414 -47.449 98.955 1.00 80.12 195 VAL A O 1
ATOM 1473 N N . GLN A 1 196 ? -55.645 -45.738 99.723 1.00 79.94 196 GLN A N 1
ATOM 1474 C CA . GLN A 1 196 ? -56.589 -46.585 100.461 1.00 79.94 196 GLN A CA 1
ATOM 1475 C C . GLN A 1 196 ? -57.376 -47.515 99.527 1.00 79.94 196 GLN A C 1
ATOM 1477 O O . GLN A 1 196 ? -57.440 -48.720 99.775 1.00 79.94 196 GLN A O 1
ATOM 1482 N N . ASN A 1 197 ? -57.892 -46.991 98.413 1.00 81.06 197 ASN A N 1
ATOM 1483 C CA . ASN A 1 197 ? -58.612 -47.786 97.416 1.00 81.06 197 ASN A CA 1
ATOM 1484 C C . ASN A 1 197 ? -57.711 -48.827 96.735 1.00 81.06 197 ASN A C 1
ATOM 1486 O O . ASN A 1 197 ? -58.151 -49.948 96.489 1.00 81.06 197 ASN A O 1
ATOM 1490 N N . LEU A 1 198 ? -56.441 -48.500 96.479 1.00 83.25 198 LEU A N 1
ATOM 1491 C CA . LEU A 1 198 ? -55.458 -49.443 95.931 1.00 83.25 198 LEU A CA 1
ATOM 1492 C C . LEU A 1 198 ? -55.159 -50.585 96.909 1.00 83.25 198 LEU A C 1
ATOM 1494 O O . LEU A 1 198 ? -55.027 -51.737 96.498 1.00 83.25 198 LEU A O 1
ATOM 1498 N N . THR A 1 199 ? -55.079 -50.270 98.203 1.00 82.38 199 THR A N 1
ATOM 1499 C CA . THR A 1 199 ? -54.906 -51.273 99.262 1.00 82.38 199 THR A CA 1
ATOM 1500 C C . THR A 1 199 ? -56.121 -52.196 99.334 1.00 82.38 199 THR A C 1
ATOM 1502 O O . THR A 1 199 ? -55.958 -53.412 99.310 1.00 82.38 199 THR A O 1
ATOM 1505 N N . LEU A 1 200 ? -57.337 -51.638 99.312 1.00 86.38 200 LEU A N 1
ATOM 1506 C CA . LEU A 1 200 ? -58.581 -52.415 99.305 1.00 86.38 200 LEU A CA 1
ATOM 1507 C C . LEU A 1 200 ? -58.690 -53.318 98.066 1.00 86.38 200 LEU A C 1
ATOM 1509 O O . LEU A 1 200 ? -59.056 -54.485 98.180 1.00 86.38 200 LEU A O 1
ATOM 1513 N N . ALA A 1 201 ? -58.343 -52.801 96.885 1.00 82.94 201 ALA A N 1
ATOM 1514 C CA . ALA A 1 201 ? -58.363 -53.566 95.642 1.00 82.94 201 ALA A CA 1
ATOM 1515 C C . ALA A 1 201 ? -57.363 -54.737 95.662 1.00 82.94 201 ALA A C 1
ATOM 1517 O O . ALA A 1 201 ? -57.697 -55.825 95.196 1.00 82.94 201 ALA A O 1
ATOM 1518 N N . ARG A 1 202 ? -56.168 -54.553 96.243 1.00 80.69 202 ARG A N 1
ATOM 1519 C CA . ARG A 1 202 ? -55.200 -55.647 96.454 1.00 80.69 202 ARG A CA 1
ATOM 1520 C C . ARG A 1 202 ? -55.706 -56.694 97.439 1.00 80.69 202 ARG A C 1
ATOM 1522 O O . ARG A 1 202 ? -55.520 -57.884 97.205 1.00 80.69 202 ARG A O 1
ATOM 1529 N N . ASP A 1 203 ? -56.366 -56.268 98.508 1.00 85.31 203 ASP A N 1
ATOM 1530 C CA . ASP A 1 203 ? -56.943 -57.176 99.501 1.00 85.31 203 ASP A CA 1
ATOM 1531 C C . ASP A 1 203 ? -58.066 -58.029 98.888 1.00 85.31 203 ASP A C 1
ATOM 1533 O O . ASP A 1 203 ? -58.137 -59.240 99.101 1.00 85.31 203 ASP A O 1
ATOM 1537 N N . LEU A 1 204 ? -58.917 -57.410 98.062 1.00 86.19 204 LEU A N 1
ATOM 1538 C CA . LEU A 1 204 ? -59.964 -58.102 97.307 1.00 86.19 204 LEU A CA 1
ATOM 1539 C C . LEU A 1 204 ? -59.386 -59.062 96.261 1.00 86.19 204 LEU A C 1
ATOM 1541 O O . LEU A 1 204 ? -59.890 -60.177 96.139 1.00 86.19 204 LEU A O 1
ATOM 1545 N N . LEU A 1 205 ? -58.321 -58.671 95.553 1.00 82.38 205 LEU A N 1
ATOM 1546 C CA . LEU A 1 205 ? -57.597 -59.555 94.635 1.00 82.38 205 LEU A CA 1
ATOM 1547 C C . LEU A 1 205 ? -57.050 -60.785 95.376 1.00 82.38 205 LEU A C 1
ATOM 1549 O O . LEU A 1 205 ? -57.295 -61.909 94.956 1.00 82.38 205 LEU A O 1
ATOM 1553 N N . THR A 1 206 ? -56.398 -60.577 96.523 1.00 83.38 206 THR A N 1
ATOM 1554 C CA . THR A 1 206 ? -55.826 -61.662 97.337 1.00 83.38 206 THR A CA 1
ATOM 1555 C C . THR A 1 206 ? -56.914 -62.617 97.840 1.00 83.38 206 THR A C 1
ATOM 1557 O O . THR A 1 206 ? -56.750 -63.835 97.798 1.00 83.38 206 THR A O 1
ATOM 1560 N N . LYS A 1 207 ? -58.071 -62.087 98.263 1.00 83.44 207 LYS A N 1
ATOM 1561 C CA . LYS A 1 207 ? -59.235 -62.906 98.645 1.00 83.44 207 LYS A CA 1
ATOM 1562 C C . LYS A 1 207 ? -59.804 -63.697 97.467 1.00 83.44 207 LYS A C 1
ATOM 1564 O O . LYS A 1 207 ? -60.190 -64.847 97.649 1.00 83.44 207 LYS A O 1
ATOM 1569 N N . ALA A 1 208 ? -59.856 -63.107 96.274 1.00 78.00 208 ALA A N 1
ATOM 1570 C CA . ALA A 1 208 ? -60.316 -63.794 95.070 1.00 78.00 208 ALA A CA 1
ATOM 1571 C C . ALA A 1 208 ? -59.347 -64.906 94.627 1.00 78.00 208 ALA A C 1
ATOM 1573 O O . ALA A 1 208 ? -59.793 -65.951 94.163 1.00 78.00 208 ALA A O 1
ATOM 1574 N N . GLU A 1 209 ? -58.039 -64.717 94.815 1.00 78.19 209 GLU A N 1
ATOM 1575 C CA . GLU A 1 209 ? -57.016 -65.736 94.549 1.00 78.19 209 GLU A CA 1
ATOM 1576 C C . GLU A 1 209 ? -57.040 -66.886 95.567 1.00 78.19 209 GLU A C 1
ATOM 1578 O O . GLU A 1 209 ? -56.776 -68.023 95.192 1.00 78.19 209 GLU A O 1
ATOM 1583 N N . GLN A 1 210 ? -57.397 -66.619 96.829 1.00 74.19 210 GLN A N 1
ATOM 1584 C CA . GLN A 1 210 ? -57.573 -67.645 97.872 1.00 74.19 210 GLN A CA 1
ATOM 1585 C C . GLN A 1 210 ? -58.903 -68.408 97.777 1.00 74.19 210 GLN A C 1
ATOM 1587 O O . GLN A 1 210 ? -59.024 -69.498 98.329 1.00 74.19 210 GLN A O 1
ATOM 1592 N N . ALA A 1 211 ? -59.908 -67.840 97.106 1.00 66.50 211 ALA A N 1
ATOM 1593 C CA . ALA A 1 211 ? -61.194 -68.486 96.835 1.00 66.50 211 ALA A CA 1
ATOM 1594 C C . ALA A 1 211 ? -61.163 -69.396 95.585 1.00 66.50 211 ALA A C 1
ATOM 1596 O O . ALA A 1 211 ? -62.219 -69.833 95.119 1.00 66.50 211 ALA A O 1
ATOM 1597 N N . ARG A 1 212 ? -59.968 -69.653 95.042 1.00 51.28 212 ARG A N 1
ATOM 1598 C CA . ARG A 1 212 ? -59.688 -70.528 93.902 1.00 51.28 212 ARG A CA 1
ATOM 1599 C C . ARG A 1 212 ? -59.023 -71.819 94.368 1.00 51.28 212 ARG A C 1
ATOM 1601 O O . ARG A 1 212 ? -59.307 -72.855 93.729 1.00 51.28 212 ARG A O 1
#

Sequence (212 aa):
AAAHQRSLNNIQRKVDALRLNNINQKICGGSGEEACEEASCGGASCKDSSGQRHCGGPGCTGALPMSLKALHSAQNISQQLETTANQLATIVNKVQEVQNLAQDARNQAQDILDHAQGARSQVEKSTAKLREFIQKIKDFLAEEGADPESIELVAQQVLNIPQPISQSEIDSLIKEIWDRIGQLNRVDVILNCTVQNLTLARDLLTKAEQAR

Secondary structure (DSSP, 8-state):
-HHHHHHHHHHHHHHHHS-HHHHHHHHTSS-S-S-TTT-TTEEEEEE-TTS-EEE--TT--SHHHHHHHHHHHHHHHHHHHHHHHHHHHHHHHHHHHHHHHHHHHHHHHHHHHHHHHHHHHHHHHHHHHHHHHHHHHHHHHHSTT-SHHHHHHHHHHHHTS--SS-HHHHHHHHHHHHHHHHH-TTHHHHHHHHHHHHHHHHHHHHHHHHT-

InterPro domains:
  IPR056558 LAMB1/2/3/4, helical domain [PF23219] (65-181)